Protein AF-A0A8T1HU90-F1 (afdb_monomer)

Sequence (196 aa):
MCLVLFEKLNTDPRRYKCPTAEEVAAIMVNGDPAISRRDVVLLYRSGGLLRIFETHPLYDPLQYPLIYLRGEEGWSTHARYVDGVRQNHNAKVSLREHTAYRLYMKHEDVEYSLLHRSGRLMQQWCVDQAAKIIEQRVFFQRRLNTQHLYRRELFSWLQDLMLADHALVRQVPDLHDTGIHTILSSKFPGGVRYMR

Organism: NCBI:txid29920

pLDDT: mean 70.08, std 17.71, range [24.8, 92.19]

Foldseek 3Di:
DDPDPDDDPPDDPPDDPPDPDLADADDDDPDDPVPDFDWDWDQDPVGDIDIGGPQFQCGVCVVCVQQCVVVGTHHHQAAADPPQDDDPNHRHDDLVNRVVVLVDDDDPVPDDRSLVVVRSVVNVVVNVSVVVNVSVLLCCLVVPPVVVVCVVVVVVVVVVVVVVCVVPVDDDDDPPPDPDDRDDDLPDPPDPSVVD

Mean predicted aligned error: 14.79 Å

InterPro domains:
  IPR025476 Helitron helicase-like domain [PF14214] (98-196)

Secondary structure (DSSP, 8-state):
--------TTS-TT--PPPS-S----------TTT---EEEEE-TTS-EEEEETTSTTHHHHH-TTT-TT------TT-B-GGG--BTTB-BPPHHHHHHHHHS---TTT---HHHHSTHHHHHHHHHHHHHHHHHHHHHHHHSTHHHHHHHHHHHHHHHHHHHHTT--S-PPPTTSS----PPPTTSTTSTTT--

Solvent-accessible surface area (backbone atoms only — not comparable to full-atom values): 12618 Å² total; per-residue (Å²): 97,77,91,75,78,90,65,78,92,85,63,71,92,86,59,87,70,79,73,93,62,98,74,78,85,82,83,84,78,93,61,66,87,87,76,55,71,51,66,50,77,43,76,45,95,88,73,49,80,48,80,40,40,61,60,36,32,62,35,52,27,72,77,37,47,82,58,29,71,86,72,52,74,36,64,25,86,79,36,54,45,73,93,75,46,58,62,93,87,34,55,56,50,49,68,63,57,52,54,49,58,70,69,50,85,64,62,80,92,79,49,86,58,46,50,78,72,45,54,71,58,33,50,50,49,52,50,50,53,50,52,50,48,49,49,54,49,53,49,47,55,72,69,41,72,54,58,65,64,49,42,53,56,51,51,50,49,50,48,52,45,52,64,52,40,76,76,55,88,76,82,85,75,73,79,85,76,64,71,85,84,76,85,78,60,58,85,40,84,89,37,83,66,47,78,111

Structure (mmCIF, N/CA/C/O backbone):
data_AF-A0A8T1HU90-F1
#
_entry.id   AF-A0A8T1HU90-F1
#
loop_
_atom_site.group_PDB
_atom_site.id
_atom_site.type_symbol
_atom_site.label_atom_id
_atom_site.label_alt_id
_atom_site.label_comp_id
_atom_site.label_asym_id
_atom_site.label_entity_id
_atom_site.label_seq_id
_atom_site.pdbx_PDB_ins_code
_atom_site.Cartn_x
_atom_site.Cartn_y
_atom_site.Cartn_z
_atom_site.occupancy
_atom_site.B_iso_or_equiv
_atom_site.auth_seq_id
_atom_site.auth_comp_id
_atom_site.auth_asym_id
_atom_site.auth_atom_id
_atom_site.pdbx_PDB_model_num
ATOM 1 N N . MET A 1 1 ? -5.484 -7.440 -13.927 1.00 38.31 1 MET A N 1
ATOM 2 C CA . MET A 1 1 ? -5.083 -8.633 -13.149 1.00 38.31 1 MET A CA 1
ATOM 3 C C . MET A 1 1 ? -6.344 -9.192 -12.510 1.00 38.31 1 MET A C 1
ATOM 5 O O . MET A 1 1 ? -6.883 -8.568 -11.611 1.00 38.31 1 MET A O 1
ATOM 9 N N . CYS A 1 2 ? -6.882 -10.285 -13.041 1.00 24.80 2 CYS A N 1
ATOM 10 C CA . CYS A 1 2 ? -8.002 -10.986 -12.422 1.00 24.80 2 CYS A CA 1
ATOM 11 C C . CYS A 1 2 ? -7.408 -12.201 -11.711 1.00 24.80 2 CYS A C 1
ATOM 13 O O . CYS A 1 2 ? -6.652 -12.953 -12.329 1.00 24.80 2 CYS A O 1
ATOM 15 N N . LEU A 1 3 ? -7.697 -12.372 -10.422 1.00 31.25 3 LEU A N 1
ATOM 16 C CA . LEU A 1 3 ? -7.497 -13.657 -9.759 1.00 31.25 3 LEU A CA 1
ATOM 17 C C . LEU A 1 3 ? -8.502 -14.632 -10.383 1.00 31.25 3 LEU A C 1
ATOM 19 O O . LEU A 1 3 ? -9.634 -14.742 -9.926 1.00 31.25 3 LEU A O 1
ATOM 23 N N . VAL A 1 4 ? -8.111 -15.295 -11.472 1.00 30.89 4 VAL A N 1
ATOM 24 C CA . VAL A 1 4 ? -8.904 -16.383 -12.047 1.00 30.89 4 VAL A CA 1
ATOM 25 C C . VAL A 1 4 ? -8.536 -17.647 -11.287 1.00 30.89 4 VAL A C 1
ATOM 27 O O . VAL A 1 4 ? -7.526 -18.292 -11.560 1.00 30.89 4 VAL A O 1
ATOM 30 N N . LEU A 1 5 ? -9.353 -17.979 -10.292 1.00 37.72 5 LEU A N 1
ATOM 31 C CA . LEU A 1 5 ? -9.371 -19.318 -9.723 1.00 37.72 5 LEU A CA 1
ATOM 32 C C . LEU A 1 5 ? -9.990 -20.238 -10.781 1.00 37.72 5 LEU A C 1
ATOM 34 O O . LEU A 1 5 ? -11.192 -20.179 -11.034 1.00 37.72 5 LEU A O 1
ATOM 38 N N . PHE A 1 6 ? -9.170 -21.055 -11.443 1.00 34.97 6 PHE A N 1
ATOM 39 C CA . PHE A 1 6 ? -9.685 -22.120 -12.299 1.00 34.97 6 PHE A CA 1
ATOM 40 C C . PHE A 1 6 ? -10.307 -23.191 -11.412 1.00 34.97 6 PHE A C 1
ATOM 42 O O . PHE A 1 6 ? -9.614 -24.048 -10.865 1.00 34.97 6 PHE A O 1
ATOM 49 N N . GLU A 1 7 ? -11.625 -23.145 -11.278 1.00 43.53 7 GLU A N 1
ATOM 50 C CA . GLU A 1 7 ? -12.389 -24.224 -10.680 1.00 43.53 7 GLU A CA 1
ATOM 51 C C . GLU A 1 7 ? -13.214 -24.915 -11.765 1.00 43.53 7 GLU A C 1
ATOM 53 O O . GLU A 1 7 ? -13.906 -24.271 -12.554 1.00 43.53 7 GLU A O 1
ATOM 58 N N . LYS A 1 8 ? -13.114 -26.248 -11.833 1.00 38.75 8 LYS A N 1
ATOM 59 C CA . LYS A 1 8 ? -13.981 -27.087 -12.670 1.00 38.75 8 LYS A CA 1
ATOM 60 C C . LYS A 1 8 ? -15.437 -26.654 -12.442 1.00 38.75 8 LYS A C 1
ATOM 62 O O . LYS A 1 8 ? -15.932 -26.765 -11.322 1.00 38.75 8 LYS A O 1
ATOM 67 N N . LEU A 1 9 ? -16.107 -26.230 -13.517 1.00 47.03 9 LEU A N 1
ATOM 68 C CA . LEU A 1 9 ? -17.474 -25.673 -13.590 1.00 47.03 9 LEU A CA 1
ATOM 69 C C . LEU A 1 9 ? -18.609 -26.579 -13.063 1.00 47.03 9 LEU A C 1
ATOM 71 O O . LEU A 1 9 ? -19.777 -26.283 -13.278 1.00 47.03 9 LEU A O 1
ATOM 75 N N . ASN A 1 10 ? -18.296 -27.677 -12.375 1.00 51.25 10 ASN A N 1
ATOM 76 C CA . ASN A 1 10 ? -19.262 -28.681 -11.938 1.00 51.25 10 ASN A CA 1
ATOM 77 C C . ASN A 1 10 ? -19.399 -28.776 -10.409 1.00 51.25 10 ASN A C 1
ATOM 79 O O . ASN A 1 10 ? -19.773 -29.825 -9.891 1.00 51.25 10 ASN A O 1
ATOM 83 N N . THR A 1 11 ? -19.067 -27.711 -9.668 1.00 55.75 11 THR A N 1
ATOM 84 C CA . THR A 1 11 ? -19.197 -27.709 -8.202 1.00 55.75 11 THR A CA 1
ATOM 85 C C . THR A 1 11 ? -19.988 -26.513 -7.682 1.00 55.75 11 THR A C 1
ATOM 87 O O . THR A 1 11 ? -19.811 -25.391 -8.141 1.00 55.75 11 THR A O 1
ATOM 90 N N . ASP A 1 12 ? -20.871 -26.810 -6.728 1.00 55.53 12 ASP A N 1
ATOM 91 C CA . ASP A 1 12 ? -21.854 -25.932 -6.087 1.00 55.53 12 ASP A CA 1
ATOM 92 C C . ASP A 1 12 ? -21.268 -24.570 -5.635 1.00 55.53 12 ASP A C 1
ATOM 94 O O . ASP A 1 12 ? -20.355 -24.550 -4.803 1.00 55.53 12 ASP A O 1
ATOM 98 N N . PRO A 1 13 ? -21.796 -23.427 -6.123 1.00 56.56 13 PRO A N 1
ATOM 99 C CA . PRO A 1 13 ? -21.289 -22.087 -5.809 1.00 56.56 13 PRO A CA 1
ATOM 100 C C . PRO A 1 13 ? -21.532 -21.643 -4.356 1.00 56.56 13 PRO A C 1
ATOM 102 O O . PRO A 1 13 ? -21.081 -20.569 -3.962 1.00 56.56 13 PRO A O 1
ATOM 105 N N . ARG A 1 14 ? -22.262 -22.425 -3.548 1.00 54.38 14 ARG A N 1
ATOM 106 C CA 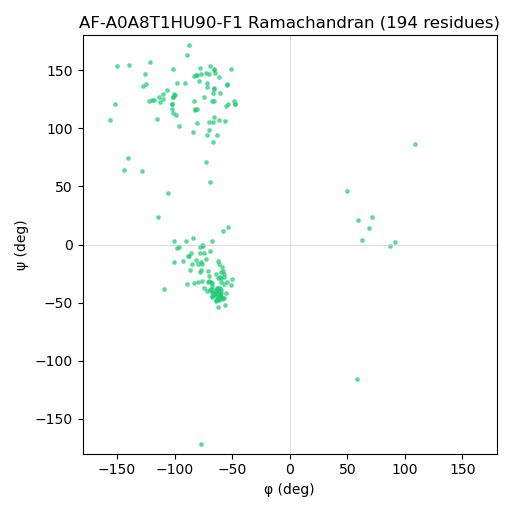. ARG A 1 14 ? -22.640 -22.060 -2.169 1.00 54.38 14 ARG A CA 1
ATOM 107 C C . ARG A 1 14 ? -21.718 -22.612 -1.086 1.00 54.38 14 ARG A C 1
ATOM 109 O O . ARG A 1 14 ? -21.937 -22.333 0.092 1.00 54.38 14 ARG A O 1
ATOM 116 N N . ARG A 1 15 ? -20.701 -23.398 -1.444 1.00 45.38 15 ARG A N 1
ATOM 117 C CA . ARG A 1 15 ? -19.834 -24.063 -0.467 1.00 45.38 15 ARG A CA 1
ATOM 118 C C . ARG A 1 15 ? -18.414 -23.530 -0.581 1.00 45.38 15 ARG A C 1
ATOM 120 O O . ARG A 1 15 ? 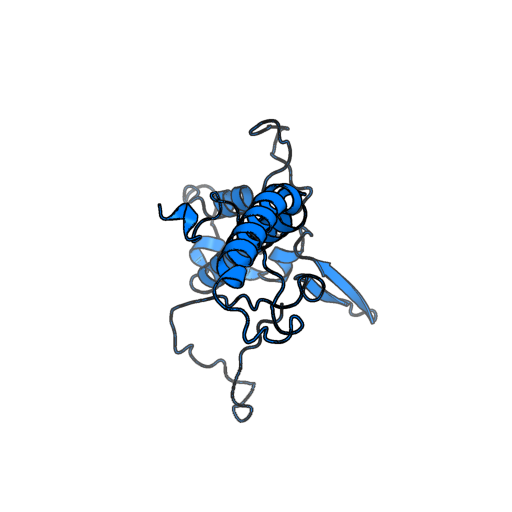-17.699 -23.868 -1.517 1.00 45.38 15 ARG A O 1
ATOM 127 N N . TYR A 1 16 ? -17.989 -22.735 0.403 1.00 52.03 16 TYR A N 1
ATOM 128 C CA . TYR A 1 16 ? -16.569 -22.454 0.610 1.00 52.03 16 TYR A CA 1
ATOM 129 C C . TYR A 1 16 ? -15.851 -23.796 0.783 1.00 52.03 16 TYR A C 1
ATOM 131 O O . TYR A 1 16 ? -16.029 -24.475 1.797 1.00 52.03 16 TYR A O 1
ATOM 139 N N . LYS A 1 17 ? -15.100 -24.235 -0.231 1.00 49.19 17 LYS A N 1
ATOM 140 C CA . LYS A 1 17 ? -14.276 -25.436 -0.103 1.00 49.19 17 LYS A CA 1
ATOM 141 C C . LYS A 1 17 ? -13.191 -25.158 0.930 1.00 49.19 17 LYS A C 1
ATOM 143 O O . LYS A 1 17 ? -12.563 -24.100 0.906 1.00 49.19 17 LYS A O 1
ATOM 148 N N . CYS A 1 18 ? -12.986 -26.114 1.835 1.00 48.69 18 CYS A N 1
ATOM 149 C CA . CYS A 1 18 ? -11.831 -26.110 2.722 1.00 48.69 18 CYS A CA 1
ATOM 150 C C . CYS A 1 18 ? -10.577 -26.029 1.835 1.00 48.69 18 CYS A C 1
ATOM 152 O O . CYS A 1 18 ? -10.418 -26.880 0.953 1.00 48.69 18 CYS A O 1
ATOM 154 N N . PRO A 1 19 ? -9.744 -24.989 1.969 1.00 48.00 19 PRO A N 1
ATOM 155 C CA . PRO A 1 19 ? -8.624 -24.813 1.065 1.00 48.00 19 PRO A CA 1
ATOM 156 C C . PRO A 1 19 ? -7.623 -25.955 1.253 1.00 48.00 19 PRO A C 1
ATOM 158 O O . PRO A 1 19 ? -7.117 -26.172 2.346 1.00 48.00 19 PRO A O 1
ATOM 161 N N . THR A 1 20 ? -7.328 -26.677 0.172 1.00 57.47 20 THR A N 1
ATOM 162 C CA . THR A 1 20 ? -6.448 -27.861 0.178 1.00 57.47 20 THR A CA 1
ATOM 163 C C . THR A 1 20 ? -4.965 -27.509 0.353 1.00 57.47 20 THR A C 1
ATOM 165 O O . THR A 1 20 ? -4.155 -28.390 0.611 1.00 57.47 20 THR A O 1
ATOM 168 N N . ALA A 1 21 ? -4.603 -26.230 0.222 1.00 61.59 21 ALA A N 1
ATOM 169 C CA . ALA A 1 21 ? -3.240 -25.738 0.381 1.00 61.59 21 ALA A CA 1
ATOM 170 C C . ALA A 1 21 ? -3.176 -24.618 1.430 1.00 61.59 21 ALA A C 1
ATOM 172 O O . ALA A 1 21 ? -4.029 -23.716 1.456 1.00 61.59 21 ALA A O 1
ATOM 173 N N . GLU A 1 22 ? -2.142 -24.674 2.270 1.00 69.00 22 GLU A N 1
ATOM 174 C CA . GLU A 1 22 ? -1.811 -23.676 3.299 1.00 69.00 22 GLU A CA 1
ATOM 175 C C . GLU A 1 22 ? -0.969 -22.511 2.751 1.00 69.00 22 GLU A C 1
ATOM 177 O O . GLU A 1 22 ? -0.768 -21.511 3.434 1.00 69.00 22 GLU A O 1
ATOM 182 N N . GLU A 1 23 ? -0.520 -22.612 1.499 1.00 70.25 23 GLU A N 1
ATOM 183 C CA . GLU A 1 23 ? 0.355 -21.640 0.850 1.00 70.25 23 GLU A CA 1
ATOM 184 C C . GLU A 1 23 ? -0.408 -2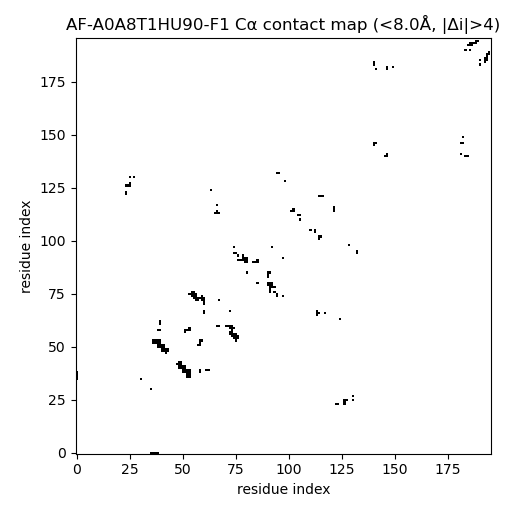0.713 -0.105 1.00 70.25 23 GLU A C 1
ATOM 186 O O . GLU A 1 23 ? -1.424 -21.078 -0.708 1.00 70.25 23 GLU A O 1
ATOM 191 N N . VAL A 1 24 ? 0.105 -19.490 -0.262 1.00 71.69 24 VAL A N 1
ATOM 192 C CA . VAL A 1 24 ? -0.401 -18.497 -1.213 1.00 71.69 24 VAL A CA 1
ATOM 193 C C . VAL A 1 24 ? 0.734 -18.098 -2.147 1.00 71.69 24 VAL A C 1
ATOM 195 O O . VAL A 1 24 ? 1.770 -17.617 -1.698 1.00 71.69 24 VAL A O 1
ATOM 198 N N . ALA A 1 25 ? 0.520 -18.260 -3.450 1.00 69.94 25 ALA A N 1
ATOM 199 C CA . ALA A 1 25 ? 1.454 -17.848 -4.491 1.00 69.94 25 ALA A CA 1
ATOM 200 C C . ALA A 1 25 ? 0.751 -16.931 -5.498 1.00 69.94 25 ALA A C 1
ATOM 202 O O . ALA A 1 25 ? -0.437 -17.097 -5.778 1.00 69.94 25 ALA A O 1
ATOM 203 N N . ALA A 1 26 ? 1.488 -15.973 -6.059 1.00 66.19 26 ALA A N 1
ATOM 204 C CA . ALA A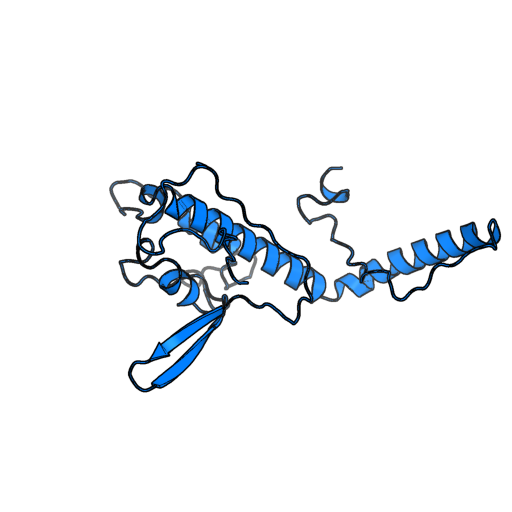 1 26 ? 1.026 -15.163 -7.181 1.00 66.19 26 ALA A CA 1
ATOM 205 C C . ALA A 1 26 ? 1.750 -15.584 -8.457 1.00 66.19 26 ALA A C 1
ATOM 207 O O . ALA A 1 26 ? 2.975 -15.694 -8.481 1.00 66.19 26 ALA A O 1
ATOM 208 N N . ILE A 1 27 ? 0.984 -15.764 -9.531 1.00 64.94 27 ILE A N 1
ATOM 209 C CA . ILE A 1 27 ? 1.517 -15.991 -10.873 1.00 64.94 27 ILE A CA 1
ATOM 210 C C . ILE A 1 27 ? 1.394 -14.678 -11.637 1.00 64.94 27 ILE A C 1
ATOM 212 O O . ILE A 1 27 ? 0.293 -14.173 -11.863 1.00 64.94 27 ILE A O 1
ATOM 216 N N . MET A 1 28 ? 2.533 -14.115 -12.032 1.00 59.88 28 MET A N 1
ATOM 217 C CA . MET A 1 28 ? 2.583 -12.932 -12.882 1.00 59.88 28 MET A CA 1
ATOM 218 C C . MET A 1 28 ? 2.772 -13.390 -14.328 1.00 59.88 28 MET A C 1
ATOM 220 O O . MET A 1 28 ? 3.866 -13.784 -14.725 1.00 59.88 28 MET A O 1
ATOM 224 N N . VAL A 1 29 ? 1.690 -13.388 -15.106 1.00 58.25 29 VAL A N 1
ATOM 225 C CA . VAL A 1 29 ? 1.753 -13.720 -16.535 1.00 58.25 29 VAL A CA 1
ATOM 226 C C . VAL A 1 29 ? 2.371 -12.538 -17.277 1.00 58.25 29 VAL A C 1
ATOM 228 O O . VAL A 1 29 ? 1.897 -11.408 -17.155 1.00 58.25 29 VAL A O 1
ATOM 231 N N . ASN A 1 30 ? 3.417 -12.801 -18.061 1.00 50.28 30 ASN A N 1
ATOM 232 C CA . ASN A 1 30 ? 4.033 -11.821 -18.955 1.00 50.28 30 ASN A CA 1
ATOM 233 C C . ASN A 1 30 ? 3.114 -11.555 -20.160 1.00 50.28 30 ASN A C 1
ATOM 235 O O . ASN A 1 30 ? 3.384 -12.005 -21.268 1.00 50.28 30 ASN A O 1
ATOM 239 N N . GLY A 1 31 ? 2.000 -10.865 -19.925 1.00 53.03 31 GLY A N 1
ATOM 240 C CA . GLY A 1 31 ? 1.172 -10.274 -20.972 1.00 53.03 31 GLY A CA 1
ATOM 241 C C . GLY A 1 31 ? 1.656 -8.874 -21.344 1.00 53.03 31 GLY A C 1
ATOM 242 O O . GLY A 1 31 ? 2.517 -8.292 -20.675 1.00 53.03 31 GLY A O 1
ATOM 243 N N . ASP A 1 32 ? 1.079 -8.322 -22.405 1.00 50.75 32 ASP A N 1
ATOM 244 C CA . ASP A 1 32 ? 1.389 -6.982 -22.892 1.00 50.75 32 ASP A CA 1
ATOM 245 C C . ASP A 1 32 ? 1.248 -5.943 -21.750 1.00 50.75 32 ASP A C 1
ATOM 247 O O . ASP A 1 32 ? 0.166 -5.822 -21.159 1.00 50.75 32 ASP A O 1
ATOM 251 N N . PRO A 1 33 ? 2.301 -5.181 -21.385 1.00 50.97 33 PRO A N 1
ATOM 252 C CA . PRO A 1 33 ? 2.268 -4.254 -20.246 1.00 50.97 33 PRO A CA 1
ATOM 253 C C . PRO A 1 33 ? 1.243 -3.125 -20.379 1.00 50.97 33 PRO A C 1
ATOM 255 O O . PRO A 1 33 ? 0.957 -2.435 -19.400 1.00 50.97 33 PRO A O 1
ATOM 258 N N . ALA A 1 34 ? 0.703 -2.918 -21.579 1.00 48.09 34 ALA A N 1
ATOM 259 C CA . ALA A 1 34 ? -0.373 -1.974 -21.830 1.00 48.09 34 ALA A CA 1
ATOM 260 C C . ALA A 1 34 ? -1.754 -2.492 -21.374 1.00 48.09 34 ALA A C 1
ATOM 262 O O . ALA A 1 34 ? -2.647 -1.682 -21.133 1.00 48.09 34 ALA A O 1
ATOM 263 N N . ILE A 1 35 ? -1.942 -3.811 -21.234 1.00 50.19 35 ILE A N 1
ATOM 264 C CA . ILE A 1 35 ? -3.278 -4.435 -21.226 1.00 50.19 35 ILE A CA 1
ATOM 265 C C . ILE A 1 35 ? -3.800 -4.772 -19.814 1.00 50.19 35 ILE A C 1
ATOM 267 O O . ILE A 1 35 ? -5.001 -4.952 -19.633 1.00 50.19 35 ILE A O 1
ATOM 271 N N . SER A 1 36 ? -2.971 -4.785 -18.764 1.00 58.41 36 SER A N 1
ATOM 272 C CA . SER A 1 36 ? -3.448 -5.147 -17.416 1.00 58.41 36 SER A CA 1
ATOM 273 C C . SER A 1 36 ? -2.834 -4.291 -16.307 1.00 58.41 36 SER A C 1
ATOM 275 O O . SER A 1 36 ? -2.024 -4.773 -15.518 1.00 58.41 36 SER A O 1
ATOM 277 N N . ARG A 1 37 ? -3.284 -3.039 -16.177 1.00 69.12 37 ARG A N 1
ATOM 278 C CA . ARG A 1 37 ? -3.151 -2.317 -14.900 1.00 69.12 37 ARG A CA 1
ATOM 279 C C . ARG A 1 37 ? -4.120 -2.911 -13.878 1.00 69.12 37 ARG A C 1
ATOM 281 O O . ARG A 1 37 ? -5.247 -3.245 -14.235 1.00 69.12 37 ARG A O 1
ATOM 288 N N . ARG A 1 38 ? -3.679 -3.060 -12.629 1.00 78.25 38 ARG A N 1
ATOM 289 C CA . ARG A 1 38 ? -4.532 -3.469 -11.506 1.00 78.25 38 ARG A CA 1
ATOM 290 C C . ARG A 1 38 ? -5.562 -2.391 -11.184 1.00 78.25 38 ARG A C 1
ATOM 292 O O . ARG A 1 38 ? -5.213 -1.217 -11.026 1.00 78.25 38 ARG A O 1
ATOM 299 N N . ASP A 1 39 ? -6.818 -2.803 -11.080 1.00 86.25 39 ASP A N 1
ATOM 300 C CA . ASP A 1 39 ? -7.932 -1.922 -10.777 1.00 86.25 39 ASP A CA 1
ATOM 301 C C . ASP A 1 39 ? -9.056 -2.632 -10.019 1.00 86.25 39 ASP A C 1
ATOM 303 O O . ASP A 1 39 ? -9.248 -3.841 -10.129 1.00 86.25 39 ASP A O 1
ATOM 307 N N . VAL A 1 40 ? -9.801 -1.839 -9.261 1.00 88.19 40 VAL A N 1
ATOM 308 C CA . VAL A 1 40 ? -11.056 -2.199 -8.614 1.00 88.19 40 VAL A CA 1
ATOM 309 C C . VAL A 1 40 ? -12.153 -1.378 -9.277 1.00 88.19 40 VAL A C 1
ATOM 311 O O . VAL A 1 40 ? -12.059 -0.152 -9.362 1.00 88.19 40 VAL A O 1
ATOM 314 N N . VAL A 1 41 ? -13.200 -2.049 -9.747 1.00 89.31 41 VAL A N 1
ATOM 315 C CA . VAL A 1 41 ? -14.369 -1.401 -10.343 1.00 89.31 41 VAL A CA 1
ATOM 316 C C . VAL A 1 41 ? -15.506 -1.397 -9.330 1.00 89.31 41 VAL A C 1
ATOM 318 O O . VAL A 1 41 ? -15.947 -2.448 -8.871 1.00 89.31 41 VAL A O 1
ATOM 321 N N . LEU A 1 42 ? -15.985 -0.206 -8.991 1.00 89.31 42 LEU A N 1
ATOM 322 C CA . LEU A 1 42 ? -17.126 0.019 -8.120 1.00 89.31 42 LEU A CA 1
ATOM 323 C C . LEU A 1 42 ? -18.357 0.337 -8.963 1.00 89.31 42 LEU A C 1
ATOM 325 O O . LEU A 1 42 ? -18.321 1.231 -9.808 1.00 89.31 42 LEU A O 1
ATOM 329 N N . LEU A 1 43 ? -19.456 -0.362 -8.695 1.00 91.69 43 LEU A N 1
ATOM 330 C CA . LEU A 1 43 ? -20.774 -0.023 -9.216 1.00 91.69 43 LEU A CA 1
ATOM 331 C C . LEU A 1 43 ? -21.569 0.673 -8.110 1.00 91.69 43 LEU A C 1
ATOM 333 O O . LEU A 1 43 ? -21.915 0.066 -7.095 1.00 91.69 43 LEU A O 1
ATOM 337 N N . TYR A 1 44 ? -21.860 1.953 -8.302 1.00 88.94 44 TYR A N 1
ATOM 338 C CA . TYR A 1 44 ? -22.738 2.694 -7.413 1.00 88.94 44 TYR A CA 1
ATOM 339 C C . TYR A 1 44 ? -24.179 2.216 -7.564 1.00 88.94 44 TYR A C 1
ATOM 341 O O . TYR A 1 44 ? -24.644 1.916 -8.662 1.00 88.94 44 TYR A O 1
ATOM 349 N N . ARG A 1 45 ? -24.934 2.248 -6.461 1.00 89.81 45 ARG A N 1
ATOM 350 C CA . ARG A 1 45 ? -26.379 1.962 -6.478 1.00 89.81 45 ARG A CA 1
ATOM 351 C C . ARG A 1 45 ? -27.168 2.925 -7.374 1.00 89.81 45 ARG A C 1
ATOM 353 O O . ARG A 1 45 ? -28.232 2.563 -7.851 1.00 89.81 45 ARG A O 1
ATOM 360 N N . SER A 1 46 ? -26.634 4.122 -7.623 1.00 90.38 46 SER A N 1
ATOM 361 C CA . SER A 1 46 ? -27.175 5.106 -8.568 1.00 90.38 46 SER A CA 1
ATOM 362 C C . SER A 1 46 ? -26.900 4.775 -10.044 1.00 90.38 46 SER A C 1
ATOM 364 O O . SER A 1 46 ? -27.307 5.539 -10.912 1.00 90.38 46 SER A O 1
ATOM 366 N N . GLY A 1 47 ? -26.209 3.667 -10.343 1.00 87.12 47 GLY A N 1
ATOM 367 C CA . GLY A 1 47 ? -25.912 3.209 -11.706 1.00 87.12 47 GLY A CA 1
ATOM 368 C C . GLY A 1 47 ? -24.582 3.703 -12.287 1.00 87.12 47 GLY A C 1
ATOM 369 O O . GLY A 1 47 ? -24.266 3.383 -13.429 1.00 87.12 47 GLY A O 1
ATOM 370 N N . GLY A 1 48 ? -23.783 4.460 -11.528 1.00 90.75 48 GLY A N 1
ATOM 371 C CA . GLY A 1 48 ? -22.458 4.919 -11.962 1.00 90.75 48 GLY A CA 1
ATOM 372 C C . GLY A 1 48 ? -21.368 3.861 -11.775 1.00 90.75 48 GLY A C 1
ATOM 373 O O . GLY A 1 48 ? -21.383 3.127 -10.790 1.00 90.75 48 GLY A O 1
ATOM 374 N N . LEU A 1 49 ? -20.388 3.822 -12.678 1.00 90.75 49 LEU A N 1
ATOM 375 C CA . LEU A 1 49 ? -19.219 2.949 -12.574 1.00 90.75 49 LEU A CA 1
ATOM 376 C C . LEU A 1 49 ? -17.970 3.786 -12.284 1.00 90.75 49 LEU A C 1
ATOM 378 O O . LEU A 1 49 ? -17.660 4.719 -13.021 1.00 90.75 49 LEU A O 1
ATOM 382 N N . LEU A 1 50 ? -17.251 3.451 -11.215 1.00 90.31 50 LEU A N 1
ATOM 383 C CA . LEU A 1 50 ? -15.989 4.086 -10.848 1.00 90.31 50 LEU A CA 1
ATOM 384 C C . LEU A 1 50 ? -14.869 3.058 -10.882 1.00 90.31 50 LEU A C 1
ATOM 386 O O . LEU A 1 50 ? -14.919 2.040 -10.201 1.00 90.31 50 LEU A O 1
ATOM 390 N N . ARG A 1 51 ? -13.830 3.353 -11.656 1.00 90.12 51 ARG A N 1
ATOM 391 C CA . ARG A 1 51 ? -12.635 2.521 -11.757 1.00 90.12 51 ARG A CA 1
ATOM 392 C C . ARG A 1 51 ? -11.515 3.134 -10.928 1.00 90.12 51 ARG A C 1
ATOM 394 O O . ARG A 1 51 ? -11.111 4.267 -11.175 1.00 90.12 51 ARG A O 1
ATOM 401 N N . ILE A 1 52 ? -11.013 2.382 -9.958 1.00 89.88 52 ILE A N 1
ATOM 402 C CA . ILE A 1 52 ? -9.950 2.790 -9.038 1.00 89.88 52 ILE A CA 1
ATOM 403 C C . ILE A 1 52 ? -8.715 1.952 -9.338 1.00 89.88 52 ILE A C 1
ATOM 405 O O . ILE A 1 52 ? -8.766 0.732 -9.286 1.00 89.88 52 ILE A O 1
ATOM 409 N N . PHE A 1 53 ? -7.595 2.598 -9.643 1.00 88.75 53 PHE A N 1
ATOM 410 C CA . PHE A 1 53 ? -6.335 1.910 -9.934 1.00 88.75 53 PHE A CA 1
ATOM 411 C C . PHE A 1 53 ? -5.501 1.674 -8.675 1.00 88.75 53 PHE A C 1
ATOM 413 O O . PHE A 1 53 ? -5.680 2.359 -7.672 1.00 88.75 53 PHE A O 1
ATOM 420 N N . GLU A 1 54 ? -4.525 0.769 -8.770 1.00 86.56 54 GLU A N 1
ATOM 421 C CA . GLU A 1 54 ? -3.563 0.442 -7.702 1.00 86.56 54 GLU A CA 1
ATOM 422 C C . GLU A 1 54 ? -2.870 1.662 -7.074 1.00 86.56 54 GLU A C 1
ATOM 424 O O . GLU A 1 54 ? -2.510 1.650 -5.903 1.00 86.56 54 GLU A O 1
ATOM 429 N N . THR A 1 55 ? -2.690 2.740 -7.837 1.00 87.62 55 THR A N 1
ATOM 430 C CA . THR A 1 55 ? -2.033 3.968 -7.367 1.00 87.62 55 THR A CA 1
ATOM 431 C C . THR A 1 55 ? -2.894 4.821 -6.434 1.00 87.62 55 THR A C 1
ATOM 433 O O . THR A 1 55 ? -2.411 5.842 -5.942 1.00 87.62 55 THR A O 1
ATOM 436 N N . HIS A 1 56 ? -4.170 4.473 -6.261 1.00 90.94 56 HIS A N 1
ATOM 437 C CA . HIS A 1 56 ? -5.136 5.234 -5.480 1.00 90.94 56 HIS A CA 1
ATOM 438 C C . HIS A 1 56 ? -5.165 4.754 -4.017 1.00 90.94 56 HIS A C 1
ATOM 440 O O . HIS A 1 56 ? -5.211 3.545 -3.792 1.00 90.94 56 HIS A O 1
ATOM 446 N N . PRO A 1 57 ? -5.251 5.658 -3.020 1.00 92.00 57 PRO A N 1
ATOM 447 C CA . PRO A 1 57 ? -5.223 5.283 -1.598 1.00 92.00 57 PRO A CA 1
ATOM 448 C C . PRO A 1 57 ? -6.360 4.333 -1.189 1.00 92.00 57 PRO A C 1
ATOM 450 O O . PRO A 1 57 ? -6.198 3.506 -0.301 1.00 92.00 57 PRO A O 1
ATOM 453 N N . LEU A 1 58 ? -7.511 4.400 -1.864 1.00 91.56 58 LEU A N 1
ATOM 454 C CA . LEU A 1 58 ? -8.647 3.502 -1.604 1.00 91.56 58 LEU A CA 1
ATOM 455 C C . LEU A 1 58 ? -8.501 2.100 -2.211 1.00 91.56 58 LEU A C 1
ATOM 457 O O . LEU A 1 58 ? -9.329 1.243 -1.926 1.00 91.56 58 LEU A O 1
ATOM 461 N N . TYR A 1 59 ? -7.476 1.831 -3.022 1.00 92.06 59 TYR A N 1
ATOM 462 C CA . TYR A 1 59 ? -7.334 0.527 -3.666 1.00 92.06 59 TYR A CA 1
ATOM 463 C C . TYR A 1 59 ? -7.157 -0.611 -2.646 1.00 92.06 59 TYR A C 1
ATOM 465 O O . TYR A 1 59 ? -7.922 -1.575 -2.664 1.00 92.06 59 TYR A O 1
ATOM 473 N N . ASP A 1 60 ? -6.179 -0.500 -1.736 1.00 90.88 60 ASP A N 1
ATOM 474 C CA . ASP A 1 60 ? -5.928 -1.558 -0.746 1.00 90.88 60 ASP A CA 1
ATOM 475 C C . ASP A 1 60 ? -7.099 -1.756 0.235 1.00 90.88 60 ASP A C 1
ATOM 477 O O . ASP A 1 60 ? -7.465 -2.911 0.467 1.00 90.88 60 ASP A O 1
ATOM 481 N N . PRO A 1 61 ? -7.728 -0.690 0.781 1.00 91.81 61 PRO A N 1
ATOM 482 C CA . PRO A 1 61 ? -8.895 -0.834 1.650 1.00 91.81 61 PRO A CA 1
ATOM 483 C C . PRO A 1 61 ? -10.088 -1.503 0.970 1.00 91.81 61 PRO A C 1
ATOM 485 O O . PRO A 1 61 ? -10.781 -2.299 1.600 1.00 91.81 61 PRO A O 1
ATOM 488 N N . LEU A 1 62 ? -10.321 -1.224 -0.317 1.00 90.88 62 LEU A N 1
ATOM 489 C CA . LEU A 1 62 ? -11.413 -1.844 -1.071 1.00 90.88 62 LEU A CA 1
ATOM 490 C C . LEU A 1 62 ? -11.150 -3.323 -1.367 1.00 90.88 62 LEU A C 1
ATOM 492 O O . LEU A 1 62 ? -12.094 -4.110 -1.402 1.00 90.88 62 LEU A O 1
ATOM 496 N N . GLN A 1 63 ? -9.887 -3.710 -1.560 1.00 90.12 63 GLN A N 1
ATOM 497 C CA . GLN A 1 63 ? -9.511 -5.107 -1.782 1.00 90.12 63 GLN A CA 1
ATOM 498 C C . GLN A 1 63 ? -9.446 -5.911 -0.473 1.00 90.12 63 GLN A C 1
ATOM 500 O O . GLN A 1 63 ? -9.777 -7.096 -0.466 1.00 90.12 63 GLN A O 1
ATOM 505 N N . TYR A 1 64 ? -9.071 -5.277 0.644 1.00 91.25 64 TYR A N 1
ATOM 506 C CA . TYR A 1 64 ? -8.928 -5.926 1.950 1.00 91.25 64 TYR A CA 1
ATOM 507 C C . TYR A 1 64 ? -9.692 -5.209 3.083 1.00 91.25 64 TYR A C 1
ATOM 509 O O . TYR A 1 64 ? -9.070 -4.798 4.068 1.00 91.25 64 TYR A O 1
ATOM 517 N N . PRO A 1 65 ? -11.037 -5.117 3.039 1.00 89.69 65 PRO A N 1
ATOM 518 C CA . PRO A 1 65 ? -11.804 -4.348 4.029 1.00 89.69 65 PRO A CA 1
ATOM 519 C C . PRO A 1 65 ? -11.574 -4.788 5.483 1.00 89.69 65 PRO A C 1
ATOM 521 O O . PRO A 1 65 ? -11.544 -3.961 6.388 1.00 89.69 65 PRO A O 1
ATOM 524 N N . LEU A 1 66 ? -11.352 -6.088 5.712 1.00 88.62 66 LEU A N 1
ATOM 525 C CA . LEU A 1 66 ? -11.105 -6.654 7.046 1.00 88.62 66 LEU A CA 1
ATOM 526 C C . LEU A 1 66 ? -9.730 -6.289 7.629 1.00 88.62 66 LEU A C 1
ATOM 528 O O . LEU A 1 66 ? -9.551 -6.337 8.843 1.00 88.62 66 LEU A O 1
ATOM 532 N N . ILE A 1 67 ? -8.760 -5.934 6.783 1.00 88.50 67 ILE A N 1
ATOM 533 C CA . ILE A 1 67 ? -7.455 -5.424 7.230 1.00 88.50 67 ILE A CA 1
ATOM 534 C C . ILE A 1 67 ? -7.560 -3.921 7.527 1.00 88.50 67 ILE A C 1
ATOM 536 O O . ILE A 1 67 ? -6.907 -3.434 8.444 1.00 88.50 67 ILE A O 1
ATOM 540 N N . TYR A 1 68 ? -8.407 -3.198 6.789 1.00 88.69 68 TYR A N 1
ATOM 541 C CA . TYR A 1 68 ? -8.568 -1.741 6.854 1.00 88.69 68 TYR A CA 1
ATOM 542 C C . TYR A 1 68 ? -9.874 -1.315 7.557 1.00 88.69 68 TYR A C 1
ATOM 544 O O . TYR A 1 68 ? -10.575 -0.408 7.110 1.00 88.69 68 TYR A O 1
ATOM 552 N N . LEU A 1 69 ? -10.216 -1.947 8.687 1.00 84.94 69 LEU A N 1
ATOM 553 C CA . LEU A 1 69 ? -11.495 -1.714 9.385 1.00 84.94 69 LEU A CA 1
ATOM 554 C C . LEU A 1 69 ? -11.665 -0.292 9.935 1.00 84.94 69 LEU A C 1
ATOM 556 O O . LEU A 1 69 ? -12.787 0.170 10.119 1.00 84.94 69 LEU A O 1
ATOM 560 N N . ARG A 1 70 ? -10.560 0.403 10.211 1.00 84.00 70 ARG A N 1
ATOM 561 C CA . ARG A 1 70 ? -10.571 1.756 10.786 1.00 84.00 70 ARG A CA 1
ATOM 562 C C . ARG A 1 70 ? -10.744 2.863 9.741 1.00 84.00 70 ARG A C 1
ATOM 564 O O . ARG A 1 70 ? -10.646 4.033 10.089 1.00 84.00 70 ARG A O 1
ATOM 571 N N . GLY A 1 71 ? -10.977 2.512 8.473 1.00 83.06 71 GLY A N 1
ATOM 572 C CA . GLY A 1 71 ? -11.012 3.488 7.379 1.00 83.06 71 GLY A CA 1
ATOM 573 C C . GLY A 1 71 ? -9.630 4.050 7.039 1.00 83.06 71 GLY A C 1
ATOM 574 O O . GLY A 1 71 ? -9.524 5.148 6.505 1.00 83.06 71 GLY A O 1
ATOM 575 N N . GLU A 1 72 ? -8.575 3.307 7.374 1.00 87.75 72 GLU A N 1
ATOM 576 C CA . GLU A 1 72 ? -7.204 3.646 7.007 1.00 87.75 72 GLU A CA 1
ATOM 577 C C . GLU A 1 72 ? -7.042 3.673 5.485 1.00 87.75 72 GLU A C 1
ATOM 579 O O . GLU A 1 72 ? -7.605 2.845 4.766 1.00 87.75 72 GLU A O 1
ATOM 584 N N . GLU A 1 73 ? -6.223 4.597 4.996 1.00 89.25 73 GLU A N 1
ATOM 585 C CA . GLU A 1 73 ? -5.861 4.658 3.587 1.00 89.25 73 GLU A CA 1
ATOM 586 C C . GLU A 1 73 ? -4.716 3.686 3.265 1.00 89.25 73 GLU A C 1
ATOM 588 O O . GLU A 1 73 ? -3.805 3.452 4.065 1.00 89.25 73 GLU A O 1
ATOM 593 N N . GLY A 1 74 ? -4.763 3.107 2.068 1.00 90.06 74 GLY A N 1
ATOM 594 C CA . GLY A 1 74 ? -3.662 2.347 1.490 1.00 90.06 74 GLY A CA 1
ATOM 595 C C . GLY A 1 74 ? -2.551 3.242 0.946 1.00 90.06 74 GLY A C 1
ATOM 596 O O . GLY A 1 74 ? -2.535 4.463 1.122 1.00 90.06 74 GLY A O 1
ATOM 597 N N . TRP A 1 75 ? -1.603 2.626 0.244 1.00 92.19 75 TRP A N 1
ATOM 598 C CA . TRP A 1 75 ? -0.526 3.385 -0.383 1.00 92.19 75 TRP A CA 1
ATOM 599 C C . TRP A 1 75 ? -1.026 4.179 -1.599 1.00 92.19 75 TRP A C 1
ATOM 601 O O . TRP A 1 75 ? -1.906 3.751 -2.341 1.00 92.19 75 TRP A O 1
ATOM 611 N N . SER A 1 76 ? -0.415 5.339 -1.843 1.00 91.12 76 SER A N 1
ATOM 612 C CA . SER A 1 76 ? -0.667 6.169 -3.021 1.00 91.12 76 SER A CA 1
ATOM 613 C C . SER A 1 76 ? 0.633 6.753 -3.553 1.00 91.12 76 SER A C 1
ATOM 615 O O . SER A 1 76 ? 1.571 7.019 -2.804 1.00 91.12 76 SER A O 1
ATOM 617 N N . THR A 1 77 ? 0.669 7.071 -4.849 1.00 86.12 77 THR A N 1
ATOM 618 C CA . THR A 1 77 ? 1.809 7.780 -5.471 1.00 86.12 77 THR A CA 1
ATOM 619 C C . THR A 1 77 ? 2.046 9.174 -4.864 1.00 86.12 77 THR A C 1
ATOM 621 O O . THR A 1 77 ? 3.115 9.772 -5.033 1.00 86.12 77 THR A O 1
ATOM 624 N N . HIS A 1 78 ? 1.052 9.702 -4.147 1.00 85.88 78 HIS A N 1
ATOM 625 C CA . HIS A 1 78 ? 1.120 10.974 -3.435 1.00 85.88 78 HIS A CA 1
ATOM 626 C C . HIS A 1 78 ? 1.373 10.825 -1.928 1.00 85.88 78 HIS A C 1
ATOM 628 O O . HIS A 1 78 ? 1.422 11.848 -1.247 1.00 85.88 78 HIS A O 1
ATOM 634 N N . ALA A 1 79 ? 1.569 9.602 -1.418 1.00 86.44 79 ALA A N 1
ATOM 635 C CA . ALA A 1 79 ? 1.884 9.361 -0.014 1.00 86.44 79 ALA A CA 1
ATOM 636 C C . ALA A 1 79 ? 3.198 10.056 0.375 1.00 86.44 79 ALA A C 1
ATOM 638 O O . ALA A 1 79 ? 4.214 9.931 -0.319 1.00 86.44 79 ALA A O 1
ATOM 639 N N . ARG A 1 80 ? 3.176 10.804 1.482 1.00 87.19 80 ARG A N 1
ATOM 640 C CA . ARG A 1 80 ? 4.326 11.545 2.019 1.00 87.19 80 ARG A CA 1
ATOM 641 C C . ARG A 1 80 ? 4.633 11.091 3.435 1.00 87.19 80 ARG A C 1
ATOM 643 O O . ARG A 1 80 ? 3.759 10.573 4.124 1.00 87.19 80 ARG A O 1
ATOM 650 N N . TYR A 1 81 ? 5.875 11.301 3.846 1.00 85.69 81 TYR A N 1
ATOM 651 C CA . TYR A 1 81 ? 6.260 11.117 5.236 1.00 85.69 81 TYR A CA 1
ATOM 652 C C . TYR A 1 81 ? 5.530 12.129 6.123 1.00 85.69 81 TYR A C 1
ATOM 654 O O . TYR A 1 81 ? 5.249 13.257 5.702 1.00 85.69 81 TYR A O 1
ATOM 662 N N . VAL A 1 82 ? 5.241 11.709 7.351 1.00 83.12 82 VAL A N 1
ATOM 663 C CA . VAL A 1 82 ? 4.676 12.578 8.388 1.00 83.12 82 VAL A CA 1
ATOM 664 C C . VAL A 1 82 ? 5.710 13.656 8.752 1.00 83.12 82 VAL A C 1
ATOM 666 O O . VAL A 1 82 ? 6.913 13.455 8.576 1.00 83.12 82 VAL A O 1
ATOM 669 N N . ASP A 1 83 ? 5.240 14.834 9.165 1.00 80.94 83 ASP A N 1
ATOM 670 C CA . ASP A 1 83 ? 6.061 15.972 9.619 1.00 80.94 83 ASP A CA 1
ATOM 671 C C . ASP A 1 83 ? 7.069 16.526 8.599 1.00 80.94 83 ASP A C 1
ATOM 673 O O . ASP A 1 83 ? 8.045 17.189 8.944 1.00 80.94 83 ASP A O 1
ATOM 677 N N . GLY A 1 84 ? 6.845 16.273 7.306 1.00 74.38 84 GLY A N 1
ATOM 678 C CA . GLY A 1 84 ? 7.712 16.786 6.242 1.00 74.38 84 GLY A CA 1
ATOM 679 C C . GLY A 1 84 ? 9.108 16.160 6.224 1.00 74.38 84 GLY A C 1
ATOM 680 O O . GLY A 1 84 ? 9.993 16.669 5.529 1.00 74.38 84 GLY A O 1
ATOM 681 N N . VAL A 1 85 ? 9.297 15.049 6.944 1.00 79.31 85 VAL A N 1
ATOM 682 C CA . VAL A 1 85 ? 10.529 14.259 6.938 1.00 79.31 85 VAL A CA 1
ATOM 683 C C . VAL A 1 85 ? 10.867 13.866 5.497 1.00 79.31 85 VAL A C 1
ATOM 685 O O . VAL A 1 85 ? 10.003 13.520 4.690 1.00 79.31 85 VAL A O 1
ATOM 688 N N . ARG A 1 86 ? 12.147 13.950 5.136 1.00 77.38 86 ARG A N 1
ATOM 689 C CA . ARG A 1 86 ? 12.636 13.530 3.820 1.00 77.38 86 ARG A CA 1
ATOM 690 C C . ARG A 1 86 ? 13.658 12.432 4.007 1.00 77.38 86 ARG A C 1
ATOM 692 O O . ARG A 1 86 ? 14.672 12.642 4.664 1.00 77.38 86 ARG A O 1
ATOM 699 N N . GLN A 1 87 ? 13.423 11.294 3.371 1.00 74.75 87 GLN A N 1
ATOM 700 C CA . GLN A 1 87 ? 14.401 10.217 3.311 1.00 74.75 87 GLN A CA 1
ATOM 701 C C . GLN A 1 87 ? 15.085 10.256 1.944 1.00 74.75 87 GLN A C 1
ATOM 703 O O . GLN A 1 87 ? 14.414 10.306 0.914 1.00 74.75 87 GLN A O 1
ATOM 708 N N . ASN A 1 88 ? 16.422 10.289 1.916 1.00 74.25 88 ASN A N 1
ATOM 709 C CA . ASN A 1 88 ? 17.212 10.384 0.678 1.00 74.25 88 ASN A CA 1
ATOM 710 C C . ASN A 1 88 ? 16.741 11.511 -0.267 1.00 74.25 88 ASN A C 1
ATOM 712 O O . ASN A 1 88 ? 16.554 11.288 -1.462 1.00 74.25 88 ASN A O 1
ATOM 716 N N . HIS A 1 89 ? 16.495 12.713 0.276 1.00 75.25 89 HIS A N 1
ATOM 717 C CA . HIS A 1 89 ? 15.984 13.884 -0.461 1.00 75.25 89 HIS A CA 1
ATOM 718 C C . HIS A 1 89 ? 14.572 13.700 -1.069 1.00 75.25 89 HIS A C 1
ATOM 720 O O . HIS A 1 89 ? 14.041 14.603 -1.718 1.00 75.25 89 HIS A O 1
ATOM 726 N N . ASN A 1 90 ? 13.912 12.566 -0.829 1.00 78.62 90 ASN A N 1
ATOM 727 C CA . ASN A 1 90 ? 12.583 12.286 -1.340 1.00 78.62 90 ASN A CA 1
ATOM 728 C C . ASN A 1 90 ? 11.530 12.536 -0.253 1.00 78.62 90 ASN A C 1
ATOM 730 O O . ASN A 1 90 ? 11.633 12.043 0.868 1.00 78.62 90 ASN A O 1
ATOM 734 N N . ALA A 1 91 ? 10.507 13.322 -0.590 1.00 83.06 91 ALA A N 1
ATOM 735 C CA . ALA A 1 91 ? 9.387 13.610 0.311 1.00 83.06 91 ALA A CA 1
ATOM 736 C C . ALA A 1 91 ? 8.257 12.570 0.202 1.00 83.06 91 ALA A C 1
ATOM 738 O O . ALA A 1 91 ? 7.307 12.601 0.982 1.00 83.06 91 ALA A O 1
ATOM 739 N N . LYS A 1 92 ? 8.331 11.685 -0.800 1.00 87.88 92 LYS A N 1
ATOM 740 C CA . LYS A 1 92 ? 7.328 10.655 -1.071 1.00 87.88 92 LYS A CA 1
ATOM 741 C C . LYS A 1 92 ? 7.761 9.320 -0.483 1.00 87.88 92 LYS A C 1
ATOM 743 O O . LYS A 1 92 ? 8.921 8.940 -0.629 1.00 87.88 92 LYS A O 1
ATOM 748 N N . VAL A 1 93 ? 6.809 8.606 0.105 1.00 88.88 93 VAL A N 1
ATOM 749 C CA . VAL A 1 93 ? 7.011 7.256 0.640 1.00 88.88 93 VAL A CA 1
ATOM 750 C C . VAL A 1 93 ? 6.877 6.261 -0.506 1.00 88.88 93 VAL A C 1
ATOM 752 O O . VAL A 1 93 ? 5.857 6.235 -1.202 1.00 88.88 93 VAL A O 1
ATOM 755 N N . SER A 1 94 ? 7.898 5.438 -0.732 1.00 89.06 94 SER A N 1
ATOM 756 C CA . SER A 1 94 ? 7.807 4.362 -1.718 1.00 89.06 94 SER A CA 1
ATOM 757 C C . SER A 1 94 ? 6.846 3.271 -1.244 1.00 89.06 94 SER A C 1
ATOM 759 O O . SER A 1 94 ? 6.679 3.052 -0.044 1.00 89.06 94 SER A O 1
ATOM 761 N N . LEU A 1 95 ? 6.248 2.531 -2.182 1.00 90.31 95 LEU A N 1
ATOM 762 C CA . LEU A 1 95 ? 5.371 1.412 -1.830 1.00 90.31 95 LEU A CA 1
ATOM 763 C C . LEU A 1 95 ? 6.090 0.411 -0.916 1.00 90.31 95 LEU A C 1
ATOM 765 O O . LEU A 1 95 ? 5.527 -0.026 0.077 1.00 90.31 95 LEU A O 1
ATOM 769 N N . ARG A 1 96 ? 7.366 0.115 -1.198 1.00 90.50 96 ARG A N 1
ATOM 770 C CA . ARG A 1 96 ? 8.186 -0.783 -0.373 1.00 90.50 96 ARG A CA 1
ATOM 771 C C . ARG A 1 96 ? 8.293 -0.298 1.074 1.00 90.50 96 ARG A C 1
ATOM 773 O O . ARG A 1 96 ? 8.166 -1.112 1.981 1.00 90.50 96 ARG A O 1
ATOM 780 N N . GLU A 1 97 ? 8.566 0.987 1.283 1.00 90.44 97 GLU A N 1
ATOM 781 C CA . GLU A 1 97 ? 8.680 1.574 2.625 1.00 90.44 97 GLU A CA 1
ATOM 782 C C . GLU A 1 97 ? 7.337 1.532 3.353 1.00 90.44 97 GLU A C 1
ATOM 784 O O . GLU A 1 97 ? 7.290 1.126 4.510 1.00 90.44 97 GLU A O 1
ATOM 789 N N . HIS A 1 98 ? 6.238 1.850 2.663 1.00 90.75 98 HIS A N 1
ATOM 790 C CA . HIS A 1 98 ? 4.893 1.743 3.229 1.00 90.75 98 HIS A CA 1
ATOM 791 C C . HIS A 1 98 ? 4.544 0.300 3.628 1.00 90.75 98 HIS A C 1
ATOM 793 O O . HIS A 1 98 ? 4.092 0.061 4.747 1.00 90.75 98 HIS A O 1
ATOM 799 N N . THR A 1 99 ? 4.792 -0.679 2.752 1.00 91.25 99 THR A N 1
ATOM 800 C CA . THR A 1 99 ? 4.561 -2.100 3.051 1.00 91.25 99 THR A CA 1
ATOM 801 C C . THR A 1 99 ? 5.426 -2.568 4.224 1.00 91.25 99 THR A C 1
ATOM 803 O O . THR A 1 99 ? 4.927 -3.267 5.100 1.00 91.25 99 THR A O 1
ATOM 806 N N . ALA A 1 100 ? 6.700 -2.163 4.280 1.00 90.88 100 ALA A N 1
ATOM 807 C CA . ALA A 1 100 ? 7.599 -2.510 5.381 1.00 90.88 100 ALA A CA 1
ATOM 808 C C . ALA A 1 100 ? 7.147 -1.895 6.712 1.00 90.88 100 ALA A C 1
ATOM 810 O O . ALA A 1 100 ? 7.145 -2.584 7.726 1.00 90.88 100 ALA A O 1
ATOM 811 N N . TYR A 1 101 ? 6.702 -0.635 6.700 1.00 88.12 101 TYR A N 1
ATOM 812 C CA . TYR A 1 101 ? 6.131 0.030 7.870 1.00 88.12 101 TYR A CA 1
ATOM 813 C C . TYR A 1 101 ? 4.888 -0.701 8.389 1.00 88.12 101 TYR A C 1
ATOM 815 O O . TYR A 1 101 ? 4.741 -0.892 9.592 1.00 88.12 101 TYR A O 1
ATOM 823 N N . ARG A 1 102 ? 4.011 -1.163 7.490 1.00 87.00 102 ARG A N 1
ATOM 824 C CA . ARG A 1 102 ? 2.815 -1.928 7.874 1.00 87.00 102 ARG A CA 1
ATOM 825 C C . ARG A 1 102 ? 3.137 -3.317 8.427 1.00 87.00 102 ARG A C 1
ATOM 827 O O . ARG A 1 102 ? 2.398 -3.802 9.273 1.00 87.00 102 ARG A O 1
ATOM 834 N N . LEU A 1 103 ? 4.209 -3.950 7.948 1.00 88.94 103 LEU A N 1
ATOM 835 C CA . LEU A 1 103 ? 4.682 -5.251 8.438 1.00 88.94 103 LEU A CA 1
ATOM 836 C C . LEU A 1 103 ? 5.512 -5.160 9.722 1.00 88.94 103 LEU A C 1
ATOM 838 O O . LEU A 1 103 ? 5.794 -6.189 10.333 1.00 88.94 103 LEU A O 1
ATOM 842 N N . TYR A 1 104 ? 5.940 -3.961 10.107 1.00 87.88 104 TYR A N 1
ATOM 843 C CA . TYR A 1 104 ? 6.701 -3.763 11.327 1.00 87.88 104 TYR A CA 1
ATOM 844 C C . TYR A 1 104 ? 5.812 -4.039 12.545 1.00 87.88 104 TYR A C 1
ATOM 846 O O . TYR A 1 104 ? 4.764 -3.414 12.717 1.00 87.88 104 TYR A O 1
ATOM 854 N N . MET A 1 105 ? 6.245 -4.969 13.400 1.00 75.12 105 MET A N 1
ATOM 855 C CA . MET A 1 105 ? 5.540 -5.302 14.636 1.00 75.12 105 MET A CA 1
ATOM 856 C C . MET A 1 105 ? 5.573 -4.099 15.581 1.00 75.12 105 MET A C 1
ATOM 858 O O . MET A 1 105 ? 6.618 -3.733 16.118 1.00 75.12 105 MET A O 1
ATOM 862 N N . LYS A 1 106 ? 4.415 -3.468 15.772 1.00 74.56 106 LYS A N 1
ATOM 863 C CA . LYS A 1 106 ? 4.222 -2.421 16.778 1.00 74.56 106 LYS A CA 1
ATOM 864 C C . LYS A 1 106 ? 3.995 -3.079 18.142 1.00 74.56 106 LYS A C 1
ATOM 866 O O . LYS A 1 106 ? 3.411 -4.158 18.203 1.00 74.56 106 LYS A O 1
ATOM 871 N N . HIS A 1 107 ? 4.479 -2.449 19.214 1.00 63.81 107 HIS A N 1
ATOM 872 C CA . HIS A 1 107 ? 4.338 -2.968 20.580 1.00 63.81 107 HIS A CA 1
ATOM 873 C C . HIS A 1 107 ? 2.858 -3.233 20.901 1.00 63.81 107 HIS A C 1
ATOM 875 O O . HIS A 1 107 ? 2.003 -2.411 20.555 1.00 63.81 107 HIS A O 1
ATOM 881 N N . GLU A 1 108 ? 2.566 -4.368 21.546 1.00 58.38 108 GLU A N 1
ATOM 882 C CA . GLU A 1 108 ? 1.197 -4.869 21.764 1.00 58.38 108 GLU A CA 1
ATOM 883 C C . GLU A 1 108 ? 0.295 -3.877 22.515 1.00 58.38 108 GLU A C 1
ATOM 885 O O . GLU A 1 108 ? -0.918 -3.875 22.314 1.00 58.38 108 GLU A O 1
ATOM 890 N N . ASP A 1 109 ? 0.891 -2.988 23.309 1.00 56.94 109 ASP A N 1
ATOM 891 C CA . ASP A 1 109 ? 0.179 -2.016 24.142 1.00 56.94 109 ASP A CA 1
ATOM 892 C C . ASP A 1 109 ? -0.375 -0.810 23.367 1.00 56.94 109 ASP A C 1
ATOM 894 O O . ASP A 1 109 ? -1.208 -0.073 23.893 1.00 56.94 109 ASP A O 1
ATOM 898 N N . VAL A 1 110 ? 0.080 -0.577 22.128 1.00 58.25 110 VAL A N 1
ATOM 899 C CA . VAL A 1 110 ? -0.196 0.678 21.404 1.00 58.25 110 VAL A CA 1
ATOM 900 C C . VAL A 1 110 ? -1.180 0.488 20.248 1.00 58.25 110 VAL A C 1
ATOM 902 O O . VAL A 1 110 ? -2.049 1.333 20.052 1.00 58.25 110 VAL A O 1
ATOM 905 N N . GLU A 1 111 ? -1.117 -0.619 19.500 1.00 59.03 111 GLU A N 1
ATOM 906 C CA . GLU A 1 111 ? -2.009 -0.850 18.356 1.00 59.03 111 GLU A CA 1
ATOM 907 C C . GLU A 1 111 ? -2.261 -2.342 18.093 1.00 59.03 111 GLU A C 1
ATOM 909 O O . GLU A 1 111 ? -1.355 -3.105 17.759 1.00 59.03 111 GLU A O 1
ATOM 914 N N . TYR A 1 112 ? -3.533 -2.751 18.140 1.00 64.69 112 TYR A N 1
ATOM 915 C CA . TYR A 1 112 ? -3.983 -4.037 17.605 1.00 64.69 112 TYR A CA 1
ATOM 916 C C . TYR A 1 112 ? -3.745 -4.075 16.088 1.00 64.69 112 TYR A C 1
ATOM 918 O O . TYR A 1 112 ? -4.591 -3.621 15.315 1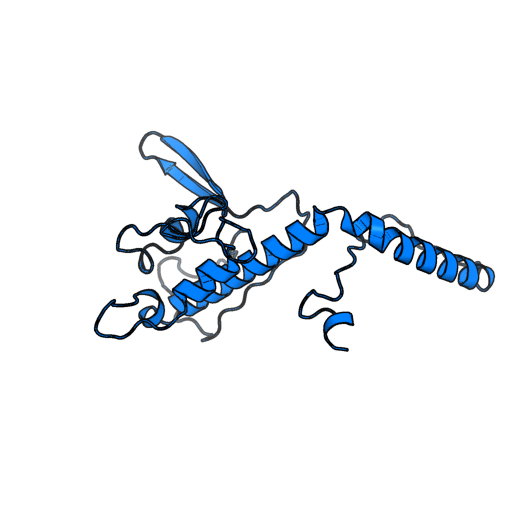.00 64.69 112 TYR A O 1
ATOM 926 N N . SER A 1 113 ? -2.612 -4.625 15.644 1.00 73.50 113 SER A N 1
ATOM 927 C CA . SER A 1 113 ? -2.348 -4.807 14.214 1.00 73.50 113 SER A CA 1
ATOM 928 C C . SER A 1 113 ? -3.236 -5.924 13.656 1.00 73.50 113 SER A C 1
ATOM 930 O O . SER A 1 113 ? -2.917 -7.115 13.724 1.00 73.50 113 SER A O 1
ATOM 932 N N . LEU A 1 114 ? -4.386 -5.523 13.106 1.00 83.38 114 LEU A N 1
ATOM 933 C CA . LEU A 1 114 ? -5.339 -6.405 12.421 1.00 83.38 114 LEU A CA 1
ATOM 934 C C . LEU A 1 114 ? -4.664 -7.199 11.301 1.00 83.38 114 LEU A C 1
ATOM 936 O O . LEU A 1 114 ? -5.004 -8.359 11.073 1.00 83.38 114 LEU A O 1
ATOM 940 N N . LEU A 1 115 ? -3.659 -6.598 10.657 1.00 86.94 115 LEU A N 1
ATOM 941 C CA . LEU A 1 115 ? -2.859 -7.240 9.625 1.00 86.94 115 LEU A CA 1
ATOM 942 C C . LEU A 1 115 ? -2.225 -8.539 10.140 1.00 86.94 115 LEU A C 1
ATOM 944 O O . LEU A 1 115 ? -2.443 -9.588 9.538 1.00 86.94 115 LEU A O 1
ATOM 948 N N . HIS A 1 116 ? -1.522 -8.499 11.276 1.00 87.00 116 HIS A N 1
ATOM 949 C CA . HIS A 1 116 ? -0.798 -9.662 11.803 1.00 87.00 116 HIS A CA 1
ATOM 950 C C . HIS A 1 116 ? -1.710 -10.775 12.334 1.00 87.00 116 HIS A C 1
ATOM 952 O O . HIS A 1 116 ? -1.340 -11.945 12.292 1.00 87.00 116 HIS A O 1
ATOM 958 N N . ARG A 1 117 ? -2.923 -10.439 12.787 1.00 84.19 117 ARG A N 1
ATOM 959 C CA . ARG A 1 117 ? -3.896 -11.428 13.291 1.00 84.19 117 ARG A CA 1
ATOM 960 C C . ARG A 1 117 ? -4.786 -12.032 12.207 1.00 84.19 117 ARG A C 1
ATOM 962 O O . ARG A 1 117 ? -5.490 -13.001 12.466 1.00 84.19 117 ARG A O 1
ATOM 969 N N . SER A 1 118 ? -4.751 -11.492 10.992 1.00 84.06 118 SER A N 1
ATOM 970 C CA . SER A 1 118 ? -5.635 -11.914 9.900 1.00 84.06 118 SER A CA 1
ATOM 971 C C . SER A 1 118 ? -5.264 -13.267 9.257 1.00 84.06 118 SER A C 1
ATOM 973 O O . SER A 1 118 ? -5.970 -13.749 8.367 1.00 84.06 118 SER A O 1
ATOM 975 N N . GLY A 1 119 ? -4.181 -13.915 9.712 1.00 86.56 119 GLY A N 1
ATOM 976 C CA . GLY A 1 119 ? -3.804 -15.279 9.327 1.00 86.56 119 GLY A CA 1
ATOM 977 C C . GLY A 1 119 ? -3.605 -15.431 7.817 1.00 86.56 119 GLY A C 1
ATOM 978 O O . GLY A 1 119 ? -2.732 -14.798 7.226 1.00 86.56 119 GLY A O 1
ATOM 979 N N . ARG A 1 120 ? -4.440 -16.245 7.162 1.00 84.44 120 ARG A N 1
ATOM 980 C CA . ARG A 1 120 ? -4.379 -16.469 5.705 1.00 84.44 120 ARG A CA 1
ATOM 981 C C . ARG A 1 120 ? -4.580 -15.185 4.892 1.00 84.44 120 ARG A C 1
ATOM 983 O O . ARG A 1 120 ? -3.984 -15.027 3.829 1.00 84.44 120 ARG A O 1
ATOM 990 N N . LEU A 1 121 ? -5.388 -14.249 5.392 1.00 87.12 121 LEU A N 1
ATOM 991 C CA . LEU A 1 121 ? -5.607 -12.965 4.725 1.00 87.12 121 LEU A CA 1
ATOM 992 C C . LEU A 1 121 ? -4.328 -12.109 4.735 1.00 87.12 121 LEU A C 1
ATOM 994 O O . LEU A 1 121 ? -4.044 -11.428 3.751 1.00 87.12 121 LEU A O 1
ATOM 998 N N . MET A 1 122 ? -3.510 -12.219 5.789 1.00 88.88 122 MET A N 1
ATOM 999 C CA . MET A 1 122 ? -2.189 -11.587 5.856 1.00 88.88 122 MET A CA 1
ATOM 1000 C C . MET A 1 122 ? -1.281 -12.125 4.753 1.00 88.88 122 MET A C 1
ATOM 1002 O O . MET A 1 122 ? -0.641 -11.346 4.058 1.00 88.88 122 MET A O 1
ATOM 1006 N N . GLN A 1 123 ? -1.242 -13.447 4.559 1.00 89.56 123 GLN A N 1
ATOM 1007 C CA . GLN A 1 123 ? -0.421 -14.069 3.515 1.00 89.56 123 GLN A CA 1
ATOM 1008 C C . GLN A 1 123 ? -0.833 -13.581 2.122 1.00 89.56 123 GLN A C 1
ATOM 1010 O O . GLN A 1 123 ? 0.021 -13.198 1.324 1.00 89.56 123 GLN A O 1
ATOM 1015 N N . GLN A 1 124 ? -2.142 -13.526 1.850 1.00 89.50 124 GLN A N 1
ATOM 1016 C CA . GLN A 1 124 ? -2.669 -12.979 0.598 1.00 89.50 124 GLN A CA 1
ATOM 1017 C C . GLN A 1 124 ? -2.276 -11.518 0.400 1.00 89.50 124 GLN A C 1
ATOM 1019 O O . GLN A 1 124 ? -1.833 -11.149 -0.687 1.00 89.50 124 GLN A O 1
ATOM 1024 N N . TRP A 1 125 ? -2.400 -10.702 1.445 1.00 90.38 125 TRP A N 1
ATOM 1025 C CA . TRP A 1 125 ? -1.986 -9.308 1.399 1.00 90.38 125 TRP A CA 1
ATOM 1026 C C . TRP A 1 125 ? -0.481 -9.179 1.133 1.00 90.38 125 TRP A C 1
ATOM 1028 O O . TRP A 1 125 ? -0.086 -8.447 0.232 1.00 90.38 125 TRP A O 1
ATOM 1038 N N . CYS A 1 126 ? 0.370 -9.933 1.835 1.00 90.56 126 CYS A N 1
ATOM 1039 C CA . CYS A 1 126 ? 1.822 -9.914 1.639 1.00 90.56 126 CYS A CA 1
ATOM 1040 C C . CYS A 1 126 ? 2.215 -10.246 0.196 1.00 90.56 126 CYS A C 1
ATOM 1042 O O . CYS A 1 126 ? 3.044 -9.554 -0.396 1.00 90.56 126 CYS A O 1
ATOM 1044 N N . VAL A 1 127 ? 1.607 -11.288 -0.375 1.00 89.62 127 VAL A N 1
ATOM 1045 C CA . VAL A 1 127 ? 1.866 -11.715 -1.753 1.00 89.62 127 VAL A CA 1
ATOM 1046 C C . VAL A 1 127 ? 1.407 -10.652 -2.752 1.00 89.62 127 VAL A C 1
ATOM 1048 O O . VAL A 1 127 ? 2.145 -10.340 -3.688 1.00 89.62 127 VAL A O 1
ATOM 1051 N N . ASP A 1 128 ? 0.238 -10.042 -2.540 1.00 89.12 128 ASP A N 1
ATOM 1052 C CA . ASP A 1 128 ? -0.252 -8.968 -3.407 1.00 89.12 128 ASP A CA 1
ATOM 1053 C C . ASP A 1 128 ? 0.669 -7.741 -3.353 1.00 89.12 128 ASP A C 1
ATOM 1055 O O . ASP A 1 128 ? 1.133 -7.271 -4.393 1.00 89.12 128 ASP A O 1
ATOM 1059 N N . GLN A 1 129 ? 1.041 -7.276 -2.156 1.00 90.88 129 GLN A N 1
ATOM 1060 C CA . GLN A 1 129 ? 1.970 -6.152 -1.990 1.00 90.88 129 GLN A CA 1
ATOM 1061 C C . GLN A 1 129 ? 3.349 -6.440 -2.594 1.00 90.88 129 GLN A C 1
ATOM 1063 O O . GLN A 1 129 ? 3.935 -5.575 -3.246 1.00 90.88 129 GLN A O 1
ATOM 1068 N N . ALA A 1 130 ? 3.868 -7.662 -2.445 1.00 88.62 130 ALA A N 1
ATOM 1069 C CA . ALA A 1 130 ? 5.108 -8.071 -3.098 1.00 88.62 130 ALA A CA 1
ATOM 1070 C C . ALA A 1 130 ? 4.981 -7.996 -4.628 1.00 88.62 130 ALA A C 1
ATOM 1072 O O . ALA A 1 130 ? 5.852 -7.430 -5.292 1.00 88.62 130 ALA A O 1
ATOM 1073 N N . ALA A 1 131 ? 3.870 -8.482 -5.189 1.00 86.94 131 ALA A N 1
ATOM 1074 C CA . ALA A 1 131 ? 3.594 -8.376 -6.616 1.00 86.94 131 ALA A CA 1
ATOM 1075 C C . ALA A 1 131 ? 3.486 -6.913 -7.078 1.00 86.94 131 ALA A C 1
ATOM 1077 O O . ALA A 1 131 ? 3.945 -6.591 -8.172 1.00 86.94 131 ALA A O 1
ATOM 1078 N N . LYS A 1 132 ? 2.906 -6.012 -6.275 1.00 87.19 132 LYS A N 1
ATOM 1079 C CA . LYS A 1 132 ? 2.853 -4.561 -6.553 1.00 87.19 132 LYS A CA 1
ATOM 1080 C C . LYS A 1 132 ? 4.235 -3.929 -6.592 1.00 87.19 132 LYS A C 1
ATOM 1082 O O . LYS A 1 132 ? 4.590 -3.239 -7.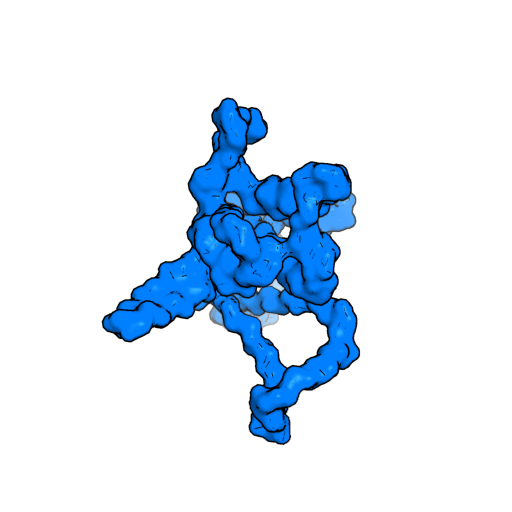545 1.00 87.19 132 LYS A O 1
ATOM 1087 N N . ILE A 1 133 ? 5.068 -4.239 -5.601 1.00 88.0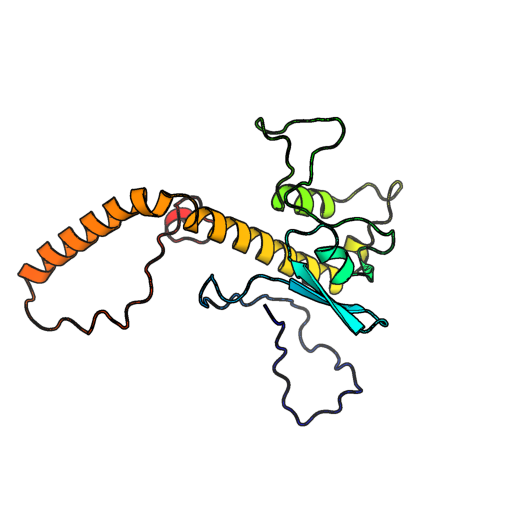6 133 ILE A N 1
ATOM 1088 C CA . ILE A 1 133 ? 6.455 -3.765 -5.542 1.00 88.06 133 ILE A CA 1
ATOM 1089 C C . ILE A 1 133 ? 7.247 -4.249 -6.763 1.00 88.06 133 ILE A C 1
ATOM 1091 O O . ILE A 1 133 ? 8.020 -3.479 -7.339 1.00 88.06 133 ILE A O 1
ATOM 1095 N N . ILE A 1 134 ? 7.075 -5.512 -7.161 1.00 82.94 134 ILE A N 1
ATOM 1096 C CA . ILE A 1 134 ? 7.730 -6.072 -8.350 1.00 82.94 134 ILE A CA 1
ATOM 1097 C C . ILE A 1 134 ? 7.245 -5.350 -9.609 1.00 82.94 134 ILE A C 1
ATOM 1099 O O . ILE A 1 134 ? 8.079 -4.896 -10.392 1.00 82.94 134 ILE A O 1
ATOM 1103 N N . GLU A 1 135 ? 5.934 -5.171 -9.780 1.00 80.56 135 GLU A N 1
ATOM 1104 C CA . GLU A 1 135 ? 5.369 -4.472 -10.939 1.00 80.56 135 GLU A CA 1
ATOM 1105 C C . GLU A 1 135 ? 5.891 -3.036 -11.042 1.00 80.56 135 GLU A C 1
ATOM 1107 O O . GLU A 1 135 ? 6.369 -2.636 -12.101 1.00 80.56 135 GLU A O 1
ATOM 1112 N N . GLN A 1 136 ? 5.898 -2.275 -9.945 1.00 82.06 136 GLN A N 1
ATOM 1113 C CA . GLN A 1 136 ? 6.434 -0.912 -9.938 1.00 82.06 136 GLN A CA 1
ATOM 1114 C C . GLN A 1 136 ? 7.911 -0.859 -10.338 1.00 82.06 136 GLN A C 1
ATOM 1116 O O . GLN A 1 136 ? 8.321 0.044 -11.071 1.00 82.06 136 GLN A O 1
ATOM 1121 N N . ARG A 1 137 ? 8.720 -1.830 -9.899 1.00 80.00 137 ARG A N 1
ATOM 1122 C CA . ARG A 1 137 ? 10.137 -1.925 -10.286 1.00 80.00 137 ARG A CA 1
ATOM 1123 C C . ARG A 1 137 ? 10.302 -2.257 -11.762 1.00 80.00 137 ARG A C 1
ATOM 1125 O O . ARG A 1 137 ? 11.099 -1.603 -12.432 1.00 80.00 137 ARG A O 1
ATOM 1132 N N . VAL A 1 138 ? 9.542 -3.227 -12.268 1.00 77.06 138 VAL A N 1
ATOM 1133 C CA . VAL A 1 138 ? 9.555 -3.606 -13.687 1.00 77.06 138 VAL A CA 1
ATOM 1134 C C . VAL A 1 138 ? 9.097 -2.430 -14.546 1.00 77.06 138 VAL A C 1
ATOM 1136 O O . VAL A 1 138 ? 9.746 -2.094 -15.535 1.00 77.06 138 VAL A O 1
ATOM 1139 N N . PHE A 1 139 ? 8.024 -1.749 -14.146 1.00 77.81 139 PHE A N 1
ATOM 1140 C CA . PHE A 1 139 ? 7.530 -0.552 -14.814 1.00 77.81 139 PHE A CA 1
ATOM 1141 C C . PHE A 1 139 ? 8.581 0.560 -14.830 1.00 77.81 139 PHE A C 1
ATOM 1143 O O . PHE A 1 139 ? 8.826 1.151 -15.877 1.00 77.81 139 PHE A O 1
ATOM 1150 N N . PHE A 1 140 ? 9.253 0.813 -13.705 1.00 74.75 140 PHE A N 1
ATOM 1151 C CA . PHE A 1 140 ? 10.343 1.784 -13.617 1.00 74.75 140 PHE A CA 1
ATOM 1152 C C . PHE A 1 140 ? 11.507 1.433 -14.552 1.00 74.75 140 PHE A C 1
ATOM 1154 O O . PHE A 1 140 ? 11.998 2.304 -15.264 1.00 74.75 140 PHE A O 1
ATOM 1161 N N . GLN A 1 141 ? 11.907 0.162 -14.610 1.00 69.12 141 GLN A N 1
ATOM 1162 C CA . GLN A 1 141 ? 12.982 -0.318 -15.486 1.00 69.12 141 GLN A CA 1
ATOM 1163 C C . GLN A 1 141 ? 12.619 -0.240 -16.973 1.00 69.12 141 GLN A C 1
ATOM 1165 O O . GLN A 1 141 ? 13.486 0.070 -17.788 1.00 69.12 141 GLN A O 1
ATOM 1170 N N . ARG A 1 142 ? 11.349 -0.488 -17.320 1.00 68.81 142 ARG A N 1
ATOM 1171 C CA . ARG A 1 142 ? 10.822 -0.367 -18.689 1.00 68.81 142 ARG A CA 1
ATOM 1172 C C . ARG A 1 142 ? 10.625 1.090 -19.120 1.00 68.81 142 ARG A C 1
ATOM 1174 O O . ARG A 1 142 ? 10.840 1.406 -20.282 1.00 68.81 142 ARG A O 1
ATOM 1181 N N . ARG A 1 143 ? 10.185 1.969 -18.209 1.00 63.06 143 ARG A N 1
ATOM 1182 C CA . ARG A 1 143 ? 9.812 3.364 -18.512 1.00 63.06 143 ARG A CA 1
ATOM 1183 C C . ARG A 1 143 ? 10.970 4.347 -18.416 1.00 63.06 143 ARG A C 1
ATOM 1185 O O . ARG A 1 143 ? 10.982 5.325 -19.158 1.00 63.06 143 ARG A O 1
ATOM 1192 N N . LEU A 1 144 ? 11.922 4.137 -17.509 1.00 54.12 144 LEU A N 1
ATOM 1193 C CA . LEU A 1 144 ? 13.164 4.893 -17.562 1.00 54.12 144 LEU A CA 1
ATOM 1194 C C . LEU A 1 144 ? 13.978 4.403 -18.747 1.00 54.12 144 LEU A C 1
ATOM 1196 O O . LEU A 1 144 ? 14.161 3.202 -18.922 1.00 54.12 144 LEU A O 1
ATOM 1200 N N . ASN A 1 145 ? 14.528 5.352 -19.494 1.00 49.19 145 ASN A N 1
ATOM 1201 C CA . ASN A 1 145 ? 15.373 5.208 -20.680 1.00 49.19 145 ASN A CA 1
ATOM 1202 C C . ASN A 1 145 ? 16.625 4.304 -20.523 1.00 49.19 145 ASN A C 1
ATOM 1204 O O . ASN A 1 145 ? 17.512 4.320 -21.372 1.00 49.19 145 ASN A O 1
ATOM 1208 N N . THR A 1 146 ? 16.722 3.482 -19.478 1.00 51.84 146 THR A N 1
ATOM 1209 C CA . THR A 1 146 ? 17.746 2.455 -19.263 1.00 51.84 146 THR A CA 1
ATOM 1210 C C . THR A 1 146 ? 17.819 1.445 -20.402 1.00 51.84 146 THR A C 1
ATOM 1212 O O . THR A 1 146 ? 18.898 0.934 -20.680 1.00 51.84 146 THR A O 1
ATOM 1215 N N . GLN A 1 147 ? 16.721 1.194 -21.125 1.00 53.84 147 GLN A N 1
ATOM 1216 C CA . GLN A 1 147 ? 16.778 0.328 -22.303 1.00 53.84 147 GLN A CA 1
ATOM 1217 C C . GLN A 1 147 ? 17.704 0.900 -23.390 1.00 53.84 147 GLN A C 1
ATOM 1219 O O . GLN A 1 147 ? 18.343 0.129 -24.091 1.00 53.84 147 GLN A O 1
ATOM 1224 N N . HIS A 1 148 ? 17.872 2.227 -23.493 1.00 56.06 148 HIS A N 1
ATOM 1225 C CA . HIS A 1 148 ? 18.854 2.825 -24.409 1.00 56.06 148 HIS A CA 1
ATOM 1226 C C . HIS A 1 148 ? 20.307 2.584 -23.965 1.00 56.06 148 HIS A C 1
ATOM 1228 O O . HIS A 1 148 ? 21.177 2.427 -24.815 1.00 56.06 148 HIS A O 1
ATOM 1234 N N . LEU A 1 149 ? 20.572 2.497 -22.656 1.00 53.12 149 LEU A N 1
ATOM 1235 C CA . LEU A 1 149 ? 21.895 2.136 -22.128 1.00 53.12 149 LEU A CA 1
ATOM 1236 C C . LEU A 1 149 ? 22.202 0.648 -22.366 1.00 53.12 149 LEU A C 1
ATOM 1238 O O . LEU A 1 149 ? 23.302 0.315 -22.794 1.00 53.12 149 LEU A O 1
ATOM 1242 N N . TYR A 1 150 ? 21.212 -0.235 -22.190 1.00 53.03 150 TYR A N 1
ATOM 1243 C CA . TYR A 1 150 ? 21.333 -1.666 -22.507 1.00 53.03 150 TYR A CA 1
ATOM 1244 C C . TYR A 1 150 ? 21.262 -1.975 -24.010 1.00 53.03 150 TYR A C 1
ATOM 1246 O O . TYR A 1 150 ? 21.706 -3.035 -24.438 1.00 53.03 150 TYR A O 1
ATOM 1254 N N . ARG A 1 151 ? 20.769 -1.050 -24.845 1.00 53.03 151 ARG A N 1
ATOM 1255 C CA . ARG A 1 151 ? 20.837 -1.176 -26.309 1.00 53.03 151 ARG A CA 1
ATOM 1256 C C . ARG A 1 151 ? 22.279 -1.253 -26.803 1.00 53.03 151 ARG A C 1
ATOM 1258 O O . ARG A 1 151 ? 22.498 -1.911 -27.804 1.00 53.03 151 ARG A O 1
ATOM 1265 N N . ARG A 1 152 ? 23.266 -0.677 -26.103 1.00 48.94 152 ARG A N 1
ATOM 1266 C CA . ARG A 1 152 ? 24.689 -0.906 -26.425 1.00 48.94 152 ARG A CA 1
ATOM 1267 C C . ARG A 1 152 ? 25.104 -2.368 -26.246 1.00 48.94 152 ARG A C 1
ATOM 1269 O O . ARG A 1 152 ? 25.833 -2.871 -27.089 1.00 48.94 152 ARG A O 1
ATOM 1276 N N . GLU A 1 153 ? 24.611 -3.053 -25.211 1.00 51.75 153 GLU A N 1
ATOM 1277 C CA . GLU A 1 153 ? 24.827 -4.500 -25.040 1.00 51.75 153 GLU A CA 1
ATOM 1278 C C . GLU A 1 153 ? 24.086 -5.297 -26.120 1.00 51.75 153 GLU A C 1
ATOM 1280 O O . GLU A 1 153 ? 24.645 -6.248 -26.647 1.00 51.75 153 GLU A O 1
ATOM 1285 N N . LEU A 1 154 ? 22.871 -4.880 -26.506 1.00 55.50 154 LEU A N 1
ATOM 1286 C CA . LEU A 1 154 ? 22.148 -5.474 -27.638 1.00 55.50 154 LEU A CA 1
ATOM 1287 C C . LEU A 1 154 ? 22.923 -5.304 -28.955 1.00 55.50 154 LEU A C 1
ATOM 1289 O O . LEU A 1 154 ? 23.001 -6.247 -29.727 1.00 55.50 154 LEU A O 1
ATOM 1293 N N . PHE A 1 155 ? 23.512 -4.130 -29.203 1.00 57.41 155 PHE A N 1
ATOM 1294 C CA . PHE A 1 155 ? 24.347 -3.880 -30.379 1.00 57.41 155 PHE A CA 1
ATOM 1295 C C . PHE A 1 155 ? 25.654 -4.674 -30.331 1.00 57.41 155 PHE A C 1
ATOM 1297 O O . PHE A 1 155 ? 26.020 -5.230 -31.353 1.00 57.41 155 PHE A O 1
ATOM 1304 N N . SER A 1 156 ? 26.314 -4.792 -29.172 1.00 59.12 156 SER A N 1
ATOM 1305 C CA . SER A 1 156 ? 27.484 -5.669 -29.002 1.00 59.12 156 SER A CA 1
ATOM 1306 C C . SER A 1 156 ? 27.128 -7.129 -29.246 1.00 59.12 156 SER A C 1
ATOM 1308 O O . SER A 1 156 ? 27.826 -7.797 -29.982 1.00 59.12 156 SER A O 1
ATOM 1310 N N . TRP A 1 157 ? 26.021 -7.618 -28.689 1.00 60.12 157 TRP A N 1
ATOM 1311 C CA . TRP A 1 157 ? 25.580 -8.999 -28.867 1.00 60.12 157 TRP A CA 1
ATOM 1312 C C . TRP A 1 157 ? 25.113 -9.286 -30.295 1.00 60.12 157 TRP A C 1
ATOM 1314 O O . TRP A 1 157 ? 25.421 -10.342 -30.829 1.00 60.12 157 TRP A O 1
ATOM 1324 N N . LEU A 1 158 ? 24.406 -8.349 -30.938 1.00 62.34 158 LEU A N 1
ATOM 1325 C CA . LEU A 1 158 ? 24.089 -8.435 -32.364 1.00 62.34 158 LEU A CA 1
ATOM 1326 C C . LEU A 1 158 ? 25.366 -8.415 -33.199 1.00 62.34 158 LEU A C 1
ATOM 1328 O O . LEU A 1 158 ? 25.457 -9.162 -34.157 1.00 62.34 158 LEU A O 1
ATOM 1332 N N . GLN A 1 159 ? 26.357 -7.602 -32.837 1.00 64.94 159 GLN A N 1
ATOM 1333 C CA . GLN A 1 159 ? 27.651 -7.568 -33.508 1.00 64.94 159 GLN A CA 1
ATOM 1334 C C . GLN A 1 159 ? 28.421 -8.878 -33.302 1.00 64.94 159 GLN A C 1
ATOM 1336 O O . GLN A 1 159 ? 28.959 -9.402 -34.268 1.00 64.94 159 GLN A O 1
ATOM 1341 N N . ASP A 1 160 ? 28.407 -9.454 -32.100 1.00 62.41 160 ASP A N 1
ATOM 1342 C CA . ASP A 1 160 ? 29.010 -10.751 -31.779 1.00 62.41 160 ASP A CA 1
ATOM 1343 C C . ASP A 1 160 ? 28.297 -11.896 -32.506 1.00 62.41 160 ASP A C 1
ATOM 1345 O O . ASP A 1 160 ? 28.943 -12.808 -33.014 1.00 62.41 160 ASP A O 1
ATOM 1349 N N . LEU A 1 161 ? 26.967 -11.831 -32.610 1.00 60.91 161 LEU A N 1
ATOM 1350 C CA . LEU A 1 161 ? 26.180 -12.760 -33.407 1.00 60.91 161 LEU A CA 1
ATOM 1351 C C . LEU A 1 161 ? 26.440 -12.589 -34.891 1.00 60.91 161 LEU A C 1
ATOM 1353 O O . LEU A 1 161 ? 26.627 -13.594 -35.540 1.00 60.91 161 LEU A O 1
ATOM 1357 N N . MET A 1 162 ? 26.498 -11.375 -35.436 1.00 62.38 162 MET A N 1
ATOM 1358 C CA . MET A 1 162 ? 26.840 -11.154 -36.846 1.00 62.38 162 MET A CA 1
ATOM 1359 C C . MET A 1 162 ? 28.260 -11.655 -37.142 1.00 62.38 162 MET A C 1
ATOM 1361 O O . MET A 1 162 ? 28.476 -12.311 -38.156 1.00 62.38 162 MET A O 1
ATOM 1365 N N . LEU A 1 163 ? 29.206 -11.435 -36.221 1.00 59.94 163 LEU A N 1
ATOM 1366 C CA . LEU A 1 163 ? 30.563 -11.982 -36.284 1.00 59.94 163 LEU A CA 1
ATOM 1367 C C . LEU A 1 163 ? 30.581 -13.519 -36.219 1.00 59.94 163 LEU A C 1
ATOM 1369 O O . LEU A 1 163 ? 31.375 -14.139 -36.925 1.00 59.94 163 LEU A O 1
ATOM 1373 N N . ALA A 1 164 ? 29.702 -14.136 -35.426 1.00 60.00 164 ALA A N 1
ATOM 1374 C CA . ALA A 1 164 ? 29.527 -15.588 -35.363 1.00 60.00 164 ALA A CA 1
ATOM 1375 C C . ALA A 1 164 ? 28.741 -16.158 -36.565 1.00 60.00 164 ALA A C 1
ATOM 1377 O O . ALA A 1 164 ? 29.008 -17.272 -37.005 1.00 60.00 164 ALA A O 1
ATOM 1378 N N . ASP A 1 165 ? 27.808 -15.394 -37.130 1.00 48.06 165 ASP A N 1
ATOM 1379 C CA . ASP A 1 165 ? 26.915 -15.761 -38.237 1.00 48.06 165 ASP A CA 1
ATOM 1380 C C . ASP A 1 165 ? 27.643 -15.697 -39.589 1.00 48.06 165 ASP A C 1
ATOM 1382 O O . ASP A 1 165 ? 27.346 -16.462 -40.506 1.00 48.06 165 ASP A O 1
ATOM 1386 N N . HIS A 1 166 ? 28.726 -14.913 -39.689 1.00 50.69 166 HIS A N 1
ATOM 1387 C CA . HIS A 1 166 ? 29.700 -15.055 -40.777 1.00 50.69 166 HIS A CA 1
ATOM 1388 C C . HIS A 1 166 ? 30.339 -16.457 -40.836 1.00 50.69 166 HIS A C 1
ATOM 1390 O O . HIS A 1 166 ? 30.847 -16.838 -41.891 1.00 50.69 166 HIS A O 1
ATOM 1396 N N . ALA A 1 167 ? 30.296 -17.243 -39.752 1.00 49.56 167 ALA A N 1
ATOM 1397 C CA . ALA A 1 167 ? 30.780 -18.622 -39.739 1.00 49.56 167 ALA A CA 1
ATOM 1398 C C . ALA A 1 167 ? 29.693 -19.671 -40.054 1.00 49.56 167 ALA A C 1
ATOM 1400 O O . ALA A 1 167 ? 30.044 -20.813 -40.348 1.00 49.56 167 ALA A O 1
ATOM 1401 N N . LEU A 1 168 ? 28.395 -19.330 -40.029 1.00 46.00 168 LEU A N 1
ATOM 1402 C CA . LEU A 1 168 ? 27.288 -20.290 -40.174 1.00 46.00 168 LEU A CA 1
ATOM 1403 C C . LEU A 1 168 ? 26.101 -19.702 -40.966 1.00 46.00 168 LEU A C 1
ATOM 1405 O O . LEU A 1 168 ? 24.988 -19.601 -40.470 1.00 46.00 168 LEU A O 1
ATOM 1409 N N . VAL A 1 169 ? 26.323 -19.384 -42.246 1.00 43.72 169 VAL A N 1
ATOM 1410 C CA . VAL A 1 169 ? 25.329 -18.822 -43.192 1.00 43.72 169 VAL A CA 1
ATOM 1411 C C . VAL A 1 169 ? 24.223 -19.823 -43.588 1.00 43.72 169 VAL A C 1
ATOM 1413 O O . VAL A 1 169 ? 23.970 -20.073 -44.766 1.00 43.72 169 VAL A O 1
ATOM 1416 N N . ARG A 1 170 ? 23.507 -20.445 -42.649 1.00 43.53 170 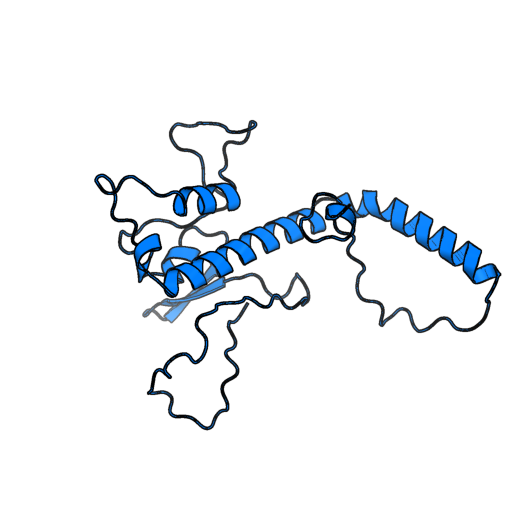ARG A N 1
ATOM 1417 C CA . ARG A 1 170 ? 22.293 -21.187 -43.021 1.00 43.53 170 ARG A CA 1
ATOM 1418 C C . ARG A 1 170 ? 21.315 -21.323 -41.863 1.00 43.53 170 ARG A C 1
ATOM 1420 O O . ARG A 1 170 ? 21.478 -22.198 -41.026 1.00 43.53 170 ARG A O 1
ATOM 1427 N N . GLN A 1 171 ? 20.234 -20.549 -41.989 1.00 43.16 171 GLN A N 1
ATOM 1428 C CA . GLN A 1 171 ? 18.920 -20.643 -41.332 1.00 43.16 171 GLN A CA 1
ATOM 1429 C C . GLN A 1 171 ? 18.668 -19.546 -40.291 1.00 43.16 171 GLN A C 1
ATOM 1431 O O . GLN A 1 171 ? 18.850 -19.738 -39.096 1.00 43.16 171 GLN A O 1
ATOM 1436 N N . VAL A 1 172 ? 18.170 -18.405 -40.773 1.00 47.91 172 VAL A N 1
ATOM 1437 C CA . VAL A 1 172 ? 17.492 -17.400 -39.945 1.00 47.91 172 VAL A CA 1
ATOM 1438 C C . VAL A 1 172 ? 16.035 -17.855 -39.776 1.00 47.91 172 VAL A C 1
ATOM 1440 O O . VAL A 1 172 ? 15.340 -17.949 -40.790 1.00 47.91 172 VAL A O 1
ATOM 1443 N N . PRO A 1 173 ? 15.550 -18.168 -38.560 1.00 46.66 173 PRO A N 1
ATOM 1444 C CA . PRO A 1 173 ? 14.123 -18.317 -38.317 1.00 46.66 173 PRO A CA 1
ATOM 1445 C C . PRO A 1 173 ? 13.465 -16.933 -38.221 1.00 46.66 173 PRO A C 1
ATOM 1447 O O . PRO A 1 173 ? 14.083 -15.968 -37.768 1.00 46.66 173 PRO A O 1
ATOM 1450 N N . ASP A 1 174 ? 12.215 -16.840 -38.673 1.00 42.72 174 ASP A N 1
ATOM 1451 C CA . ASP A 1 174 ? 11.437 -15.604 -38.768 1.00 42.72 174 ASP A CA 1
ATOM 1452 C C . ASP A 1 174 ? 11.460 -14.760 -37.476 1.00 42.72 174 ASP A C 1
ATOM 1454 O O . ASP A 1 174 ? 11.047 -15.190 -36.399 1.00 42.72 174 ASP A O 1
ATOM 1458 N N . LEU A 1 175 ? 11.884 -13.498 -37.610 1.00 49.84 175 LEU A N 1
ATOM 1459 C CA . LEU A 1 175 ? 12.016 -12.503 -36.531 1.00 49.84 175 LEU A CA 1
ATOM 1460 C C . LEU A 1 175 ? 10.677 -12.038 -35.913 1.00 49.84 175 LEU A C 1
ATOM 1462 O O . LEU A 1 175 ? 10.666 -11.143 -35.068 1.00 49.84 175 LEU A O 1
ATOM 1466 N N . HIS A 1 176 ? 9.538 -12.591 -36.337 1.00 46.78 176 HIS A N 1
ATOM 1467 C CA . HIS A 1 176 ? 8.221 -12.248 -35.786 1.00 46.78 176 HIS A CA 1
ATOM 1468 C C . HIS A 1 176 ? 7.854 -13.029 -34.514 1.00 46.78 176 HIS A C 1
ATOM 1470 O O . HIS A 1 176 ? 6.993 -12.565 -33.772 1.00 46.78 176 HIS A O 1
ATOM 1476 N N . ASP A 1 177 ? 8.546 -14.135 -34.214 1.00 45.06 177 ASP A N 1
ATOM 1477 C CA . ASP A 1 177 ? 8.302 -14.959 -33.014 1.00 45.06 177 ASP A CA 1
ATOM 1478 C C . ASP A 1 177 ? 9.265 -14.665 -31.850 1.00 45.06 177 ASP A C 1
ATOM 1480 O O . ASP A 1 177 ? 9.144 -15.208 -30.748 1.00 45.06 177 ASP A O 1
ATOM 1484 N N . THR A 1 178 ? 10.230 -13.766 -32.049 1.00 48.91 178 THR A N 1
ATOM 1485 C CA . THR A 1 178 ? 11.130 -13.350 -30.972 1.00 48.91 178 THR A CA 1
ATOM 1486 C C . THR A 1 178 ? 10.439 -12.304 -30.102 1.00 48.91 178 THR A C 1
ATOM 1488 O O . THR A 1 178 ? 10.314 -11.140 -30.486 1.00 48.91 178 THR A O 1
ATOM 1491 N N . GLY A 1 179 ? 9.983 -12.712 -28.915 1.00 45.22 179 GLY A N 1
ATOM 1492 C CA . GLY A 1 179 ? 9.427 -11.801 -27.913 1.00 45.22 179 GLY A CA 1
ATOM 1493 C C . GLY A 1 179 ? 10.352 -10.610 -27.618 1.00 45.22 179 GLY A C 1
ATOM 1494 O O . GLY A 1 179 ? 11.575 -10.699 -27.731 1.00 45.22 179 GLY A O 1
ATOM 1495 N N . ILE A 1 180 ? 9.770 -9.473 -27.224 1.00 49.84 180 ILE A N 1
ATOM 1496 C CA . ILE A 1 180 ? 10.520 -8.236 -26.964 1.00 49.84 180 ILE A CA 1
ATOM 1497 C C . ILE A 1 180 ? 11.523 -8.466 -25.824 1.00 49.84 180 ILE A C 1
ATOM 1499 O O . ILE A 1 180 ? 11.157 -8.534 -24.646 1.00 49.84 180 ILE A O 1
ATOM 1503 N N . HIS A 1 181 ? 12.809 -8.546 -26.172 1.00 51.38 181 HIS A N 1
ATOM 1504 C CA . HIS A 1 181 ? 13.879 -8.793 -25.213 1.00 51.38 181 HIS A CA 1
ATOM 1505 C C . HIS A 1 181 ? 14.026 -7.598 -24.254 1.00 51.38 181 HIS A C 1
ATOM 1507 O O . HIS A 1 181 ? 14.528 -6.526 -24.606 1.00 51.38 181 HIS A O 1
ATOM 1513 N N . THR A 1 182 ? 13.561 -7.766 -23.014 1.00 55.56 182 THR A N 1
ATOM 1514 C CA . THR A 1 182 ? 13.684 -6.753 -21.959 1.00 55.56 182 THR A CA 1
ATOM 1515 C C . THR A 1 182 ? 14.863 -7.108 -21.065 1.00 55.56 182 THR A C 1
ATOM 1517 O O . THR A 1 182 ? 14.821 -8.079 -20.316 1.00 55.56 182 THR A O 1
ATOM 1520 N N . ILE A 1 183 ? 15.922 -6.304 -21.127 1.00 61.38 183 ILE A N 1
ATOM 1521 C CA . ILE A 1 183 ? 17.126 -6.508 -20.322 1.00 61.38 183 ILE A CA 1
ATOM 1522 C C . ILE A 1 183 ? 16.882 -5.967 -18.907 1.00 61.38 183 ILE A C 1
ATOM 1524 O O . ILE A 1 183 ? 16.675 -4.768 -18.715 1.00 61.38 183 ILE A O 1
ATOM 1528 N N . LEU A 1 184 ? 16.917 -6.852 -17.907 1.00 60.38 184 LEU A N 1
ATOM 1529 C CA . LEU A 1 184 ? 16.831 -6.476 -16.495 1.00 60.38 184 LEU A CA 1
ATOM 1530 C C . LEU A 1 184 ? 18.186 -5.959 -15.988 1.00 60.38 184 LEU A C 1
ATOM 1532 O O . LEU A 1 184 ? 19.250 -6.493 -16.324 1.00 60.38 184 LEU A O 1
ATOM 1536 N N . SER A 1 185 ? 18.142 -4.920 -15.155 1.00 57.94 185 SER A N 1
ATOM 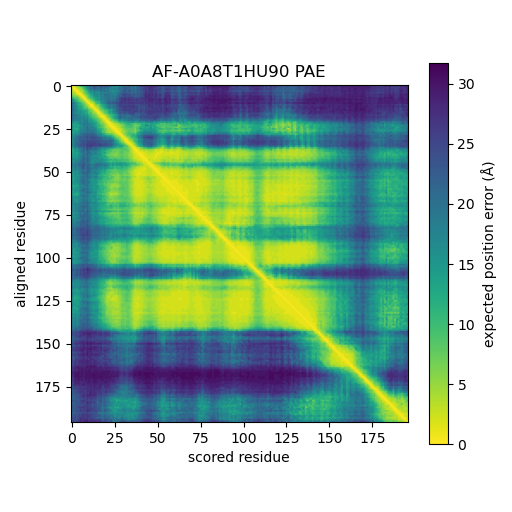1537 C CA . SER A 1 185 ? 19.330 -4.344 -14.516 1.00 57.94 185 SER A CA 1
ATOM 1538 C C . SER A 1 185 ? 19.981 -5.329 -13.537 1.00 57.94 185 SER A C 1
ATOM 1540 O O . SER A 1 185 ? 19.282 -6.118 -12.908 1.00 57.94 185 SER A O 1
ATOM 1542 N N . SER A 1 186 ? 21.302 -5.243 -13.336 1.00 59.62 186 SER A N 1
ATOM 1543 C CA . SER A 1 186 ? 22.041 -6.060 -12.351 1.00 59.62 186 SER A CA 1
ATOM 1544 C C . SER A 1 186 ? 21.531 -5.898 -10.915 1.00 59.62 186 SER A C 1
ATOM 1546 O O . SER A 1 186 ? 21.675 -6.798 -10.098 1.00 59.62 186 SER A O 1
ATOM 1548 N N . LYS A 1 187 ? 20.870 -4.775 -10.614 1.00 60.69 187 LYS A N 1
ATOM 1549 C CA . LYS A 1 187 ? 20.240 -4.506 -9.313 1.00 60.69 187 LYS A CA 1
ATOM 1550 C C . LYS A 1 187 ? 18.895 -5.220 -9.115 1.00 60.69 187 LYS A C 1
ATOM 1552 O O . LYS A 1 187 ? 18.270 -5.041 -8.072 1.00 60.69 187 LYS A O 1
ATOM 1557 N N . PHE A 1 188 ? 18.397 -5.954 -10.113 1.00 61.25 188 PHE A N 1
ATOM 1558 C CA . PHE A 1 188 ? 17.118 -6.653 -10.020 1.00 61.25 188 PHE A CA 1
ATOM 1559 C C . PHE A 1 188 ? 17.278 -7.997 -9.285 1.00 61.25 188 PHE A C 1
ATOM 1561 O O . PHE A 1 188 ? 17.957 -8.885 -9.801 1.00 61.25 188 PHE A O 1
ATOM 1568 N N . PRO A 1 189 ? 16.643 -8.179 -8.113 1.00 61.34 189 PRO A N 1
ATOM 1569 C CA . PRO A 1 189 ? 16.760 -9.414 -7.349 1.00 61.34 189 PRO A CA 1
ATOM 1570 C C . PRO A 1 189 ? 16.140 -10.599 -8.097 1.00 61.34 189 PRO A C 1
ATOM 1572 O O . PRO A 1 189 ? 15.040 -10.487 -8.630 1.00 61.34 189 PRO A O 1
ATOM 1575 N N . GLY A 1 190 ? 16.852 -11.729 -8.137 1.00 59.94 190 GLY A N 1
ATOM 1576 C CA . GLY A 1 190 ? 16.445 -12.934 -8.876 1.00 59.94 190 GLY A CA 1
ATOM 1577 C C . GLY A 1 190 ? 16.887 -12.972 -10.344 1.00 59.94 190 GLY A C 1
ATOM 1578 O O . GLY A 1 190 ? 16.635 -13.956 -11.031 1.00 59.94 190 GLY A O 1
ATOM 1579 N N . GLY A 1 191 ? 17.563 -11.931 -10.841 1.00 59.59 191 GLY A N 1
ATOM 1580 C CA . GLY A 1 191 ? 18.222 -11.981 -12.146 1.00 59.59 191 GLY A CA 1
ATOM 1581 C C . GLY A 1 191 ? 19.545 -12.752 -12.096 1.00 59.59 191 GLY A C 1
ATOM 1582 O O . GLY A 1 191 ? 20.245 -12.718 -11.086 1.00 59.59 191 GLY A O 1
ATOM 1583 N N . VAL A 1 192 ? 19.949 -13.355 -13.221 1.00 57.25 192 VAL A N 1
ATOM 1584 C CA . VAL A 1 192 ? 21.242 -14.066 -13.372 1.00 57.25 192 VAL A CA 1
ATOM 1585 C C . VAL A 1 192 ? 22.431 -13.202 -12.922 1.00 57.25 192 VAL A C 1
ATOM 1587 O O . VAL A 1 192 ? 23.386 -13.697 -12.337 1.00 57.25 192 VAL A O 1
ATOM 1590 N N . ARG A 1 193 ? 22.354 -11.885 -13.152 1.00 60.53 193 ARG A N 1
ATOM 1591 C CA . ARG A 1 193 ? 23.388 -10.911 -12.763 1.00 60.53 193 ARG A CA 1
ATOM 1592 C C . ARG A 1 193 ? 23.357 -10.493 -11.289 1.00 60.53 193 ARG A C 1
ATOM 1594 O O . ARG A 1 193 ? 24.333 -9.919 -10.835 1.00 60.53 193 ARG A O 1
ATOM 1601 N N . TYR A 1 194 ? 22.262 -10.740 -10.573 1.00 56.66 194 TYR A N 1
ATOM 1602 C CA . TYR A 1 194 ? 22.141 -10.456 -9.137 1.00 56.66 194 TYR A CA 1
ATOM 1603 C C . TYR A 1 194 ? 22.667 -11.608 -8.269 1.00 56.66 194 TYR A C 1
ATOM 1605 O O . TYR A 1 194 ? 22.998 -11.398 -7.111 1.00 56.66 194 TYR A O 1
ATOM 1613 N N . MET A 1 195 ? 22.721 -12.823 -8.823 1.00 60.47 195 MET A N 1
ATOM 1614 C CA . MET A 1 195 ? 23.188 -14.034 -8.133 1.00 60.47 195 MET A CA 1
ATOM 1615 C C . MET A 1 195 ? 24.701 -14.288 -8.270 1.00 60.47 195 MET A C 1
ATOM 1617 O O . MET A 1 195 ? 25.178 -15.316 -7.797 1.00 60.47 195 MET A O 1
ATOM 1621 N N . ARG A 1 196 ? 25.439 -13.390 -8.932 1.00 48.94 196 ARG A N 1
ATOM 1622 C CA . ARG A 1 196 ? 26.910 -13.384 -8.978 1.00 48.94 196 ARG A CA 1
ATOM 1623 C C . ARG A 1 196 ? 27.452 -12.440 -7.921 1.00 48.94 196 ARG A C 1
ATOM 1625 O O . ARG A 1 196 ? 28.471 -12.814 -7.310 1.00 48.94 196 ARG A O 1
#

Radius of gyration: 22.42 Å; Cα contacts (8 Å, |Δi|>4): 131; chains: 1; bounding box: 58×46×67 Å